Protein AF-A0A7S3LGK1-F1 (afdb_monomer_lite)

Organism: NCBI:txid265554

Sequence (275 aa):
FFDEMGGMFGSMMGMKKPWTKAIIDAGFPKVSEERLAPLIAYLEFCLKQVVANNELGGIMQLLNGEFLMPAPGGDPIRNPDVLPTGRNMHALDPSAIPTAAAVEVSEDVVRKLLEKLKDENDGMYPESIAFTLWGTDNIKTYGESLAQVLALVGVRPVPDSLGRVNKVELIPLEELGRPRIDVVVSCSGVFRDLFINQMNLMDRGIKMAAEADEPLEMNFVRKHALEQAEELGVSLREASCRVFSNSAGSYSANVGLAIENGGWEDESQLQEQFL

InterPro domains:
  IPR003672 CobN/magnesium chelatase [PF02514] (42-275)
  IPR003672 CobN/magnesium chelatase [PTHR44119] (26-275)

Radius of gyration: 25.05 Å; chains: 1; bounding box: 49×54×67 Å

Foldseek 3Di:
DVVVVVVVVCVVVVHDDPVLVVVVVVVNVPDDPVVCVVVVVVVVVLVCQDPDDCQVVLVVCVVVVHDFAEFEDADCVLPVSNTDPSGHYDFDQLQLPDPPVLLVVLLVVLVVVQVVVCVVVVNDGAQEDEEEDEPHVCRHSRQNSLSNLCLLQQKDFDADPVNGRQEIDHHDCVRNVAARHHYAYEYWLNCCVRNVSSLVRSLVSLLCLLPDPDDCRRRSSVVQLVVQCVVVVHDSSVSSDRHDYDDHPDGDLCLVVCVVVVVDDDVVVSVVSND

Secondary structure (DSSP, 8-state):
-HHHHHHHHHHHTTPPPHHHHHHHHTT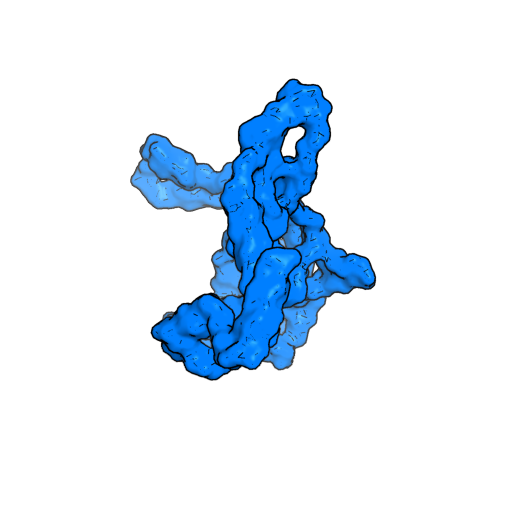-TT--HHHHHHHHHHHHHHHHHHT---HHHHHHHHHTT--PPEEE-S-TTT-GGG-SSSSEEE---TTS-S-HHHHHHHHHHHHHHHHHHHHTTTTPPPSEEEEEE-HHHHHHHTSHHHHHHHHHHTEEEEE-TTS-EEEEEEPPHHHH-SPBPEEEEEE-HHHHHHHHHHHHHHHHHHHHHHHS---GGGBHHHHHHHHHHHHHT--HHHHT--EEEPPTT--S-SHHHHHHHT--SSHHHHHHHH-

Structure (mmCIF, N/CA/C/O backbone):
data_AF-A0A7S3LGK1-F1
#
_entry.id   AF-A0A7S3LGK1-F1
#
loop_
_atom_site.group_PDB
_atom_site.id
_atom_site.type_symbol
_atom_site.label_atom_id
_atom_site.label_alt_id
_atom_site.label_comp_id
_atom_site.label_asym_id
_atom_site.label_entity_id
_atom_site.label_seq_id
_atom_site.pdbx_PDB_ins_code
_atom_site.Cartn_x
_atom_site.Cartn_y
_atom_site.Cartn_z
_atom_site.occupancy
_atom_site.B_iso_or_equiv
_atom_site.auth_seq_id
_atom_site.auth_comp_id
_atom_site.auth_asym_id
_atom_site.auth_atom_id
_atom_site.pdbx_PDB_model_num
ATOM 1 N N . PHE A 1 1 ? 17.508 -10.033 -39.002 1.00 37.03 1 PHE A N 1
ATOM 2 C CA . PHE A 1 1 ? 18.425 -10.295 -40.137 1.00 37.03 1 PHE A CA 1
ATOM 3 C C . PHE A 1 1 ? 19.672 -11.103 -39.778 1.00 37.03 1 PHE A C 1
ATOM 5 O O . PHE A 1 1 ? 19.648 -12.289 -40.065 1.00 37.03 1 PHE A O 1
ATOM 12 N N . PHE A 1 2 ? 20.737 -10.561 -39.162 1.00 38.31 2 PHE A N 1
ATOM 13 C CA . PHE A 1 2 ? 21.947 -11.372 -38.882 1.00 38.31 2 PHE A CA 1
ATOM 14 C C . PHE A 1 2 ? 21.744 -12.448 -37.799 1.00 38.31 2 PHE A C 1
ATOM 16 O O . PHE A 1 2 ? 22.262 -13.553 -37.938 1.00 38.31 2 PHE A O 1
ATOM 23 N N . ASP A 1 3 ? 20.935 -12.165 -36.776 1.00 50.94 3 ASP A N 1
ATOM 24 C CA . ASP A 1 3 ? 20.669 -13.113 -35.684 1.00 50.94 3 ASP A CA 1
ATOM 25 C C . ASP A 1 3 ? 19.690 -14.235 -36.093 1.00 50.94 3 ASP A C 1
ATOM 27 O O . ASP A 1 3 ? 19.872 -15.404 -35.760 1.00 50.94 3 ASP A O 1
ATOM 31 N N . GLU A 1 4 ? 18.709 -13.912 -36.944 1.00 47.62 4 GLU A N 1
ATOM 32 C CA . GLU A 1 4 ? 17.805 -14.905 -37.550 1.00 47.62 4 GLU A CA 1
ATOM 33 C C . GLU A 1 4 ? 18.544 -15.854 -38.498 1.00 47.62 4 GLU A C 1
ATOM 35 O O . GLU A 1 4 ? 18.309 -17.059 -38.453 1.00 47.62 4 GLU A O 1
ATOM 40 N N . MET A 1 5 ? 19.474 -15.345 -39.319 1.00 45.72 5 MET A N 1
ATOM 41 C CA . MET A 1 5 ? 20.271 -16.188 -40.220 1.00 45.72 5 MET A CA 1
ATOM 42 C C . MET A 1 5 ? 21.216 -17.122 -39.450 1.00 45.72 5 MET A C 1
ATOM 44 O O . MET A 1 5 ? 21.364 -18.286 -39.824 1.00 45.72 5 MET A O 1
ATOM 48 N N . GLY A 1 6 ? 21.826 -16.637 -38.360 1.00 53.50 6 GLY A N 1
ATOM 49 C CA . GLY A 1 6 ? 22.675 -17.444 -37.479 1.00 53.50 6 GLY A CA 1
ATOM 50 C C . GLY A 1 6 ? 21.890 -18.510 -36.707 1.00 53.50 6 GLY A C 1
ATOM 51 O O . GLY A 1 6 ? 22.315 -19.665 -36.634 1.00 53.50 6 GLY A O 1
ATOM 52 N N . GLY A 1 7 ? 20.703 -18.158 -36.202 1.00 55.62 7 GLY A N 1
ATOM 53 C CA . GLY A 1 7 ? 19.792 -19.095 -35.543 1.00 55.62 7 GLY A CA 1
ATOM 54 C C . GLY A 1 7 ? 19.289 -20.201 -36.476 1.00 55.62 7 GLY A C 1
ATOM 55 O O . GLY A 1 7 ? 19.216 -21.362 -36.068 1.00 55.62 7 GLY A O 1
ATOM 56 N N . MET A 1 8 ? 19.015 -19.869 -37.741 1.00 50.94 8 MET A N 1
ATOM 57 C CA . MET A 1 8 ? 18.538 -20.826 -38.746 1.00 50.94 8 MET A CA 1
ATOM 58 C C . MET A 1 8 ? 19.619 -21.851 -39.139 1.00 50.94 8 MET A C 1
ATOM 60 O O . MET A 1 8 ? 19.317 -23.032 -39.296 1.00 50.94 8 MET A O 1
ATOM 64 N N . PHE A 1 9 ? 20.889 -21.437 -39.227 1.00 52.09 9 PHE A N 1
ATOM 65 C CA . PHE A 1 9 ? 22.015 -22.341 -39.512 1.00 52.09 9 PHE A CA 1
ATOM 66 C C . PHE A 1 9 ? 22.381 -23.234 -38.310 1.00 52.09 9 PHE A C 1
ATOM 68 O O . PHE A 1 9 ? 22.672 -24.417 -38.482 1.00 52.09 9 PHE A O 1
ATOM 75 N N . GLY A 1 10 ? 22.328 -22.697 -37.084 1.00 54.62 10 GLY A N 1
ATOM 76 C CA . GLY A 1 10 ? 22.593 -23.454 -35.851 1.00 54.62 10 GLY A CA 1
ATOM 77 C C . GLY A 1 10 ? 21.533 -24.519 -35.549 1.00 54.62 10 GLY A C 1
ATOM 78 O O . GLY A 1 10 ? 21.875 -25.641 -35.169 1.00 54.62 10 GLY A O 1
ATOM 79 N N . SER A 1 11 ? 20.260 -24.204 -35.818 1.00 54.44 11 SER A N 1
ATOM 80 C CA . SER A 1 11 ? 19.133 -25.145 -35.751 1.00 54.44 11 SER A CA 1
ATOM 81 C C . SER A 1 11 ? 19.331 -26.355 -36.674 1.00 54.44 11 SER A C 1
ATOM 83 O O . SER A 1 11 ? 19.045 -27.483 -36.272 1.00 54.44 11 SER A O 1
ATOM 85 N N . MET A 1 12 ? 19.891 -26.143 -37.870 1.00 50.66 12 MET A N 1
ATOM 86 C CA . MET A 1 12 ? 20.144 -27.195 -38.862 1.00 50.66 12 MET A CA 1
ATOM 87 C C . MET A 1 12 ? 21.290 -28.150 -38.461 1.00 50.66 12 MET A C 1
ATOM 89 O O . MET A 1 12 ? 21.330 -29.285 -38.926 1.00 50.66 12 MET A O 1
ATOM 93 N N . MET A 1 13 ? 22.194 -27.718 -37.570 1.00 59.47 13 MET A N 1
ATOM 94 C CA . MET A 1 13 ? 23.295 -28.525 -37.012 1.00 59.47 13 MET A CA 1
ATOM 95 C C . MET A 1 13 ? 23.025 -29.063 -35.593 1.00 59.47 13 MET A C 1
ATOM 97 O O . MET A 1 13 ? 23.910 -29.673 -34.994 1.00 59.47 13 MET A O 1
ATOM 101 N N . GLY A 1 14 ? 21.834 -28.838 -35.023 1.00 62.72 14 GLY A N 1
ATOM 102 C CA . GLY A 1 14 ? 21.523 -29.243 -33.644 1.00 62.72 14 GLY A CA 1
ATOM 103 C C . GLY A 1 14 ? 22.347 -28.509 -32.574 1.00 62.72 14 GLY A C 1
ATOM 104 O O . GLY A 1 14 ? 22.476 -28.998 -31.450 1.00 62.72 14 GLY A O 1
ATOM 105 N N . MET A 1 15 ? 22.926 -27.348 -32.904 1.00 72.00 15 MET A N 1
ATOM 106 C CA . MET A 1 15 ? 23.695 -26.545 -31.955 1.00 72.00 15 MET A CA 1
ATOM 107 C C . MET A 1 15 ? 22.754 -25.719 -31.079 1.00 72.00 15 MET A C 1
ATOM 109 O O . MET A 1 15 ? 21.991 -24.894 -31.580 1.00 72.00 15 MET A O 1
ATOM 113 N N . LYS A 1 16 ? 22.840 -25.927 -29.761 1.00 78.12 16 LYS A N 1
ATOM 114 C CA . LYS A 1 16 ? 22.088 -25.145 -28.772 1.00 78.12 16 LYS A CA 1
ATOM 115 C C . LYS A 1 16 ? 22.526 -23.683 -28.780 1.00 78.12 16 LYS A C 1
ATOM 117 O O . LYS A 1 16 ? 23.713 -23.395 -28.961 1.00 78.12 16 LYS A O 1
ATOM 122 N N . LYS A 1 17 ? 21.595 -22.761 -28.525 1.00 85.69 17 LYS A N 1
ATOM 123 C CA . LYS A 1 17 ? 21.920 -21.326 -28.443 1.00 85.69 17 LYS A CA 1
ATOM 124 C C . LYS A 1 17 ? 22.883 -21.042 -27.273 1.00 85.69 17 LYS A C 1
ATOM 126 O O . LYS A 1 17 ? 22.859 -21.768 -26.273 1.00 85.69 17 LYS A O 1
ATOM 131 N N . PRO A 1 18 ? 23.714 -19.979 -27.337 1.00 87.44 18 PRO A N 1
ATOM 132 C CA . PRO A 1 18 ? 24.696 -19.678 -26.289 1.00 87.44 18 PRO A CA 1
ATOM 133 C C . PRO A 1 18 ? 24.091 -19.556 -24.884 1.00 87.44 18 PRO A C 1
ATOM 135 O O . PRO A 1 18 ? 24.632 -20.107 -23.927 1.00 87.44 18 PRO A O 1
ATOM 138 N N . TRP A 1 19 ? 22.930 -18.907 -24.761 1.00 85.56 19 TRP A N 1
ATOM 139 C CA . TRP A 1 19 ? 22.213 -18.788 -23.489 1.00 85.56 19 TRP A CA 1
ATOM 140 C C . TRP A 1 19 ? 21.642 -20.126 -23.007 1.00 85.56 19 TRP A C 1
ATOM 142 O O . TRP A 1 19 ? 21.639 -20.396 -21.810 1.00 85.56 19 TRP A O 1
ATOM 152 N N . THR A 1 20 ? 21.224 -21.011 -23.914 1.00 87.62 20 THR A N 1
ATOM 153 C CA . THR A 1 20 ? 20.768 -22.361 -23.558 1.00 87.62 20 THR A CA 1
ATOM 154 C C . THR A 1 20 ? 21.906 -23.167 -22.957 1.00 87.62 20 THR A C 1
ATOM 156 O O . THR A 1 20 ? 21.719 -23.841 -21.947 1.00 87.62 20 THR A O 1
ATOM 159 N N . LYS A 1 21 ? 23.100 -23.069 -23.550 1.00 88.56 21 LYS A N 1
ATOM 160 C CA . LYS A 1 21 ? 24.301 -23.710 -23.019 1.00 88.56 21 LYS A CA 1
ATOM 161 C C . LYS A 1 21 ? 24.653 -23.166 -21.632 1.00 88.56 21 LYS A C 1
ATOM 163 O O . LYS A 1 21 ? 24.801 -23.959 -20.713 1.00 88.56 21 LYS A O 1
ATOM 168 N N . ALA A 1 22 ? 24.681 -21.844 -21.460 1.00 88.94 22 ALA A N 1
ATOM 169 C CA . ALA A 1 22 ? 24.978 -21.220 -20.169 1.00 88.94 22 ALA A CA 1
ATOM 170 C C . ALA A 1 22 ? 24.009 -21.656 -19.053 1.00 88.94 22 ALA A C 1
ATOM 172 O O . ALA A 1 22 ? 24.434 -21.912 -17.932 1.00 88.94 22 ALA A O 1
ATOM 173 N N . ILE A 1 23 ? 22.714 -21.792 -19.357 1.00 88.56 23 ILE A N 1
ATOM 174 C CA . ILE A 1 23 ? 21.700 -22.237 -18.385 1.00 88.56 23 ILE A CA 1
ATOM 175 C C . ILE A 1 23 ? 21.867 -23.722 -18.027 1.00 88.56 23 ILE A C 1
ATOM 177 O O . ILE A 1 23 ? 21.711 -24.102 -16.866 1.00 88.56 23 ILE A O 1
ATOM 181 N N . ILE A 1 24 ? 22.219 -24.562 -19.004 1.00 89.12 24 ILE A N 1
ATOM 182 C CA . ILE A 1 24 ? 22.548 -25.972 -18.754 1.00 89.12 24 ILE A CA 1
ATOM 183 C C . ILE A 1 24 ? 23.791 -26.075 -17.865 1.00 89.12 24 ILE A C 1
ATOM 185 O O . ILE A 1 24 ? 23.766 -26.818 -16.883 1.00 89.12 24 ILE A O 1
ATOM 189 N N . ASP A 1 25 ? 24.831 -25.298 -18.169 1.00 91.69 25 ASP A N 1
ATOM 190 C CA . ASP A 1 25 ? 26.079 -25.250 -17.401 1.00 91.69 25 ASP A CA 1
ATOM 191 C C . ASP A 1 25 ? 25.846 -24.712 -15.972 1.00 91.69 25 ASP A C 1
ATOM 193 O O . ASP A 1 25 ? 26.515 -25.138 -15.034 1.00 91.69 25 ASP A O 1
ATOM 197 N N . ALA A 1 26 ? 24.839 -23.850 -15.777 1.00 91.38 26 ALA A N 1
ATOM 198 C CA . ALA A 1 26 ? 24.399 -23.350 -14.470 1.00 91.38 26 ALA A CA 1
ATOM 199 C C . ALA A 1 26 ? 23.560 -24.356 -13.650 1.00 91.38 26 ALA A C 1
ATOM 201 O O . ALA A 1 26 ? 23.077 -24.014 -12.571 1.00 91.38 26 ALA A O 1
ATOM 202 N N . GLY A 1 27 ? 23.375 -25.590 -14.133 1.00 92.50 27 GLY A N 1
ATOM 203 C CA . GLY A 1 27 ? 22.699 -26.661 -13.393 1.00 92.50 27 GLY A CA 1
ATOM 204 C C . GLY A 1 27 ? 21.225 -26.872 -13.747 1.00 92.50 27 GLY A C 1
ATOM 205 O O . GLY A 1 27 ? 20.536 -27.614 -13.047 1.00 92.50 27 GLY A O 1
ATOM 206 N N . PHE A 1 28 ? 20.733 -26.289 -14.846 1.00 88.00 28 PHE A N 1
ATOM 207 C CA . PHE A 1 28 ? 19.350 -26.458 -15.314 1.00 88.00 28 PHE A CA 1
ATOM 208 C C . PHE A 1 28 ? 19.290 -27.261 -16.633 1.00 88.00 28 PHE A C 1
ATOM 210 O O . PHE A 1 28 ? 19.037 -26.705 -17.705 1.00 88.00 28 PHE A O 1
ATOM 217 N N . PRO A 1 29 ? 19.494 -28.595 -16.603 1.00 84.88 29 PRO A N 1
ATOM 218 C CA . PRO A 1 29 ? 19.705 -29.404 -17.808 1.00 84.88 29 PRO A CA 1
ATOM 219 C C . PRO A 1 29 ? 18.444 -29.633 -18.658 1.00 84.88 29 PRO A C 1
ATOM 221 O O . PRO A 1 29 ? 18.550 -29.968 -19.837 1.00 84.88 29 PRO A O 1
ATOM 224 N N . LYS A 1 30 ? 17.245 -29.473 -18.079 1.00 86.25 30 LYS A N 1
ATOM 225 C CA . LYS A 1 30 ? 15.945 -29.743 -18.728 1.00 86.25 30 LYS A CA 1
ATOM 226 C C . LYS A 1 30 ? 15.273 -28.477 -19.262 1.00 86.25 30 LYS A C 1
ATOM 228 O O . LYS A 1 30 ? 14.066 -28.296 -19.105 1.00 86.25 30 LYS A O 1
ATOM 233 N N . VAL A 1 31 ? 16.049 -27.574 -19.850 1.00 84.56 31 VAL A N 1
ATOM 234 C CA . VAL A 1 31 ? 15.520 -26.294 -20.317 1.00 84.56 31 VAL A CA 1
ATOM 235 C C . VAL A 1 31 ? 15.004 -26.375 -21.757 1.00 84.56 31 VAL A C 1
ATOM 237 O O . VAL A 1 31 ? 15.647 -26.967 -22.623 1.00 84.56 31 VAL A O 1
ATOM 240 N N . SER A 1 32 ? 13.828 -25.794 -22.011 1.00 87.81 32 SER A N 1
ATOM 241 C CA . SER A 1 32 ? 13.242 -25.689 -23.353 1.00 87.81 32 SER A CA 1
ATOM 242 C C . SER A 1 32 ? 13.640 -24.358 -23.985 1.00 87.81 32 SER A C 1
ATOM 244 O O . SER A 1 32 ? 13.331 -23.298 -23.439 1.00 87.81 32 SER A O 1
ATOM 246 N N . GLU A 1 33 ? 14.309 -24.407 -25.139 1.00 87.31 33 GLU A N 1
ATOM 247 C CA . GLU A 1 33 ? 14.668 -23.197 -25.890 1.00 87.31 33 GLU A CA 1
ATOM 248 C C . GLU A 1 33 ? 13.435 -22.414 -26.344 1.00 87.31 33 GLU A C 1
ATOM 250 O O . GLU A 1 33 ? 13.436 -21.188 -26.289 1.00 87.31 33 GLU A O 1
ATOM 255 N N . GLU A 1 34 ? 12.369 -23.110 -26.740 1.00 88.62 34 GLU A N 1
ATOM 256 C CA . GLU A 1 34 ? 11.106 -22.496 -27.155 1.00 88.62 34 GLU A CA 1
ATOM 257 C C . GLU A 1 34 ? 10.485 -21.676 -26.017 1.00 88.62 34 GLU A C 1
ATOM 259 O O . GLU A 1 34 ? 10.094 -20.530 -26.217 1.00 88.62 34 GLU A O 1
ATOM 264 N N . ARG A 1 35 ? 10.479 -22.221 -24.792 1.00 88.06 35 ARG A N 1
ATOM 265 C CA . ARG A 1 35 ? 9.961 -21.510 -23.612 1.00 88.06 35 ARG A CA 1
ATOM 266 C C . ARG A 1 35 ? 10.848 -20.343 -23.179 1.00 88.06 35 ARG A C 1
ATOM 268 O O . ARG A 1 35 ? 10.341 -19.382 -22.611 1.00 88.06 35 ARG A O 1
ATOM 275 N N . LEU A 1 36 ? 12.157 -20.430 -23.411 1.00 89.44 36 LEU A N 1
ATOM 276 C CA . LEU A 1 36 ? 13.107 -19.380 -23.044 1.00 89.44 36 LEU A CA 1
ATOM 277 C C . LEU A 1 36 ? 13.185 -18.244 -24.060 1.00 89.44 36 LEU A C 1
ATOM 279 O O . LEU A 1 36 ? 13.486 -17.121 -23.670 1.00 89.44 36 LEU A O 1
ATOM 283 N N . ALA A 1 37 ? 12.929 -18.508 -25.340 1.00 90.00 37 ALA A N 1
ATOM 284 C CA . ALA A 1 37 ? 13.003 -17.506 -26.398 1.00 90.00 37 ALA A CA 1
ATOM 285 C C . ALA A 1 37 ? 12.284 -16.178 -26.060 1.00 90.00 37 ALA A C 1
ATOM 287 O O . ALA A 1 37 ? 12.944 -15.140 -26.150 1.00 90.00 37 ALA A O 1
ATOM 288 N N . PRO A 1 38 ? 11.005 -16.158 -25.621 1.00 94.19 38 PRO A N 1
ATOM 289 C CA . PRO A 1 38 ? 10.334 -14.904 -25.268 1.00 94.19 38 PRO A CA 1
ATOM 290 C C . PRO A 1 38 ? 10.957 -14.215 -24.046 1.00 94.19 38 PRO A C 1
ATOM 292 O O . PRO A 1 38 ? 11.059 -12.992 -24.030 1.00 94.19 38 PRO A O 1
ATOM 295 N N . LEU A 1 39 ? 11.432 -14.978 -23.055 1.00 93.06 39 LEU A N 1
ATOM 296 C CA . LEU A 1 39 ? 12.121 -14.425 -21.886 1.00 93.06 39 LEU A CA 1
ATOM 297 C C . LEU A 1 39 ? 13.432 -13.742 -22.288 1.00 93.06 39 LEU A C 1
ATOM 299 O O . LEU A 1 39 ? 13.686 -12.617 -21.876 1.00 93.06 39 LEU A O 1
ATOM 303 N N . ILE A 1 40 ? 14.257 -14.396 -23.107 1.00 93.31 40 ILE A N 1
ATOM 304 C CA . ILE A 1 40 ? 15.531 -13.828 -23.566 1.00 93.31 40 ILE A CA 1
ATOM 305 C C . ILE A 1 40 ? 15.291 -12.577 -24.416 1.00 93.31 40 ILE A C 1
ATOM 307 O O . ILE A 1 40 ? 15.977 -11.579 -24.216 1.00 93.31 40 ILE A O 1
ATOM 311 N N . ALA A 1 41 ? 14.287 -12.593 -25.299 1.00 94.94 41 ALA A N 1
ATOM 312 C CA . ALA A 1 41 ? 13.906 -11.416 -26.079 1.00 94.94 41 ALA A CA 1
ATOM 313 C C . ALA A 1 41 ? 13.465 -10.247 -25.178 1.00 94.94 41 ALA A C 1
ATOM 315 O O . ALA A 1 41 ? 13.865 -9.104 -25.401 1.00 94.94 41 ALA A O 1
ATOM 316 N N . TYR A 1 42 ? 12.691 -10.534 -24.128 1.00 96.75 42 TYR A N 1
ATOM 317 C CA . TYR A 1 42 ? 12.279 -9.534 -23.147 1.00 96.75 42 TYR A CA 1
ATOM 318 C C . TYR A 1 42 ? 13.462 -8.977 -22.341 1.00 96.75 42 TYR A C 1
ATOM 320 O O . TYR A 1 42 ? 13.577 -7.764 -22.175 1.00 96.75 42 TYR A O 1
ATOM 328 N N . LEU A 1 43 ? 14.385 -9.836 -21.896 1.00 96.06 43 LEU A N 1
ATOM 329 C CA . LEU A 1 43 ? 15.599 -9.419 -21.187 1.00 96.06 43 LEU A CA 1
ATOM 330 C C . LEU A 1 43 ? 16.515 -8.564 -22.069 1.00 96.06 43 LEU A C 1
ATOM 332 O O . LEU A 1 43 ? 17.064 -7.571 -21.597 1.00 96.06 43 LEU A O 1
ATOM 336 N N . GLU A 1 44 ? 16.659 -8.905 -23.351 1.00 96.12 44 GLU A N 1
ATOM 337 C CA . GLU A 1 44 ? 17.422 -8.097 -24.304 1.00 96.12 44 GLU A CA 1
ATOM 338 C C . GLU A 1 44 ? 16.763 -6.728 -24.532 1.00 96.12 44 GLU A C 1
ATOM 340 O O . GLU A 1 44 ? 17.451 -5.704 -24.557 1.00 96.12 44 GLU A O 1
ATOM 345 N N . PHE A 1 45 ? 15.431 -6.686 -24.659 1.00 97.44 45 PHE A N 1
ATOM 346 C CA . PHE A 1 45 ? 14.683 -5.431 -24.723 1.00 97.44 45 PHE A CA 1
ATOM 347 C C . PHE A 1 45 ? 14.930 -4.570 -23.479 1.00 97.44 45 PHE A C 1
ATOM 349 O O . PHE A 1 45 ? 15.281 -3.397 -23.624 1.00 97.44 45 PHE A O 1
ATOM 356 N N . CYS A 1 46 ? 14.817 -5.153 -22.281 1.00 98.12 46 CYS A N 1
ATOM 357 C CA . CYS A 1 46 ? 15.059 -4.463 -21.015 1.00 98.12 46 CYS A CA 1
ATOM 358 C C . CYS A 1 46 ? 16.497 -3.944 -20.928 1.00 98.12 46 CYS A C 1
ATOM 360 O O . CYS A 1 46 ? 16.699 -2.782 -20.590 1.00 98.12 46 CYS A O 1
ATOM 362 N N . LEU A 1 47 ? 17.496 -4.755 -21.301 1.00 98.12 47 LEU A N 1
ATOM 363 C CA . LEU A 1 47 ? 18.904 -4.348 -21.310 1.00 98.12 47 LEU A CA 1
ATOM 364 C C . LEU A 1 47 ? 19.118 -3.096 -22.166 1.00 98.12 47 LEU A C 1
ATOM 366 O O . LEU A 1 47 ? 19.801 -2.176 -21.724 1.00 98.12 47 LEU A O 1
ATOM 370 N N . LYS A 1 48 ? 18.496 -3.026 -23.352 1.00 98.25 48 LYS A N 1
ATOM 371 C CA . LYS A 1 48 ? 18.555 -1.834 -24.216 1.00 98.25 48 LYS A CA 1
ATOM 372 C C . LYS A 1 48 ? 17.978 -0.593 -23.532 1.00 98.25 48 LYS A C 1
ATOM 374 O O . LYS A 1 48 ? 18.530 0.486 -23.717 1.00 98.25 48 LYS A O 1
ATOM 379 N N . GLN A 1 49 ? 16.915 -0.738 -22.737 1.00 98.19 49 GLN A N 1
ATOM 380 C CA . GLN A 1 49 ? 16.333 0.386 -21.995 1.00 98.19 49 GLN A CA 1
ATOM 381 C C . GLN A 1 49 ? 17.199 0.792 -20.794 1.00 98.19 49 GLN A C 1
ATOM 383 O O . GLN A 1 49 ? 17.350 1.981 -20.534 1.00 98.19 49 GLN A O 1
ATOM 388 N N . VAL A 1 50 ? 17.793 -0.179 -20.089 1.00 98.38 50 VAL A N 1
ATOM 389 C CA . VAL A 1 50 ? 18.683 0.048 -18.933 1.00 98.38 50 VAL A CA 1
ATOM 390 C C . VAL A 1 50 ? 19.925 0.843 -19.331 1.00 98.38 50 VAL A C 1
ATOM 392 O O . VAL A 1 50 ? 20.341 1.732 -18.598 1.00 98.38 50 VAL A O 1
ATOM 395 N N . VAL A 1 51 ? 20.526 0.530 -20.483 1.00 98.19 51 VAL A N 1
ATOM 396 C CA . VAL A 1 51 ? 21.767 1.181 -20.946 1.00 98.19 51 VAL A CA 1
ATOM 397 C C . VAL A 1 51 ? 21.522 2.426 -21.806 1.00 98.19 51 VAL A C 1
ATOM 399 O O . VAL A 1 51 ? 22.469 2.981 -22.367 1.00 98.19 51 VAL A O 1
ATOM 402 N N . ALA A 1 52 ? 20.267 2.860 -21.949 1.00 97.88 52 ALA A N 1
ATOM 403 C CA . ALA A 1 52 ? 19.929 4.069 -22.689 1.00 97.88 52 ALA A CA 1
ATOM 404 C C . ALA A 1 52 ? 20.464 5.322 -21.971 1.00 97.88 52 ALA A C 1
ATOM 406 O O . ALA A 1 52 ? 20.459 5.403 -20.747 1.00 97.88 52 ALA A O 1
ATOM 407 N N . ASN A 1 53 ? 20.893 6.327 -22.738 1.00 97.94 53 ASN A N 1
ATOM 408 C CA . ASN A 1 53 ? 21.472 7.566 -22.211 1.00 97.94 53 ASN A CA 1
ATOM 409 C C . ASN A 1 53 ? 20.633 8.780 -22.631 1.00 97.94 53 ASN A C 1
ATOM 411 O O . ASN A 1 53 ? 21.014 9.543 -23.521 1.00 97.94 53 ASN A O 1
ATOM 415 N N . ASN A 1 54 ? 19.461 8.922 -22.014 1.00 97.56 54 ASN A N 1
ATOM 416 C CA . ASN A 1 54 ? 18.445 9.888 -22.440 1.00 97.56 54 ASN A CA 1
ATOM 417 C C . ASN A 1 54 ? 18.309 11.098 -21.501 1.00 97.56 54 ASN A C 1
ATOM 419 O O . ASN A 1 54 ? 17.684 12.084 -21.878 1.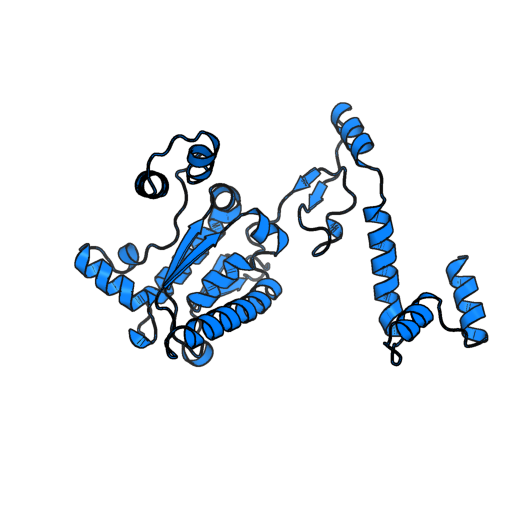00 97.56 54 ASN A O 1
ATOM 423 N N . GLU A 1 55 ? 18.879 11.055 -20.293 1.00 98.06 55 GLU A N 1
ATOM 424 C CA . GLU A 1 55 ? 18.606 12.033 -19.225 1.00 98.06 55 GLU A CA 1
ATOM 425 C C . GLU A 1 55 ? 19.008 13.461 -19.596 1.00 98.06 55 GLU A C 1
ATOM 427 O O . GLU A 1 55 ? 18.186 14.374 -19.518 1.00 98.06 55 GLU A O 1
ATOM 432 N N . LEU A 1 56 ? 20.241 13.654 -20.076 1.00 97.94 56 LEU A N 1
ATOM 433 C CA . LEU A 1 56 ? 20.698 14.972 -20.519 1.00 97.94 56 LEU A CA 1
ATOM 434 C C . LEU A 1 56 ? 19.876 15.473 -21.715 1.00 97.94 56 LEU A C 1
ATOM 436 O O . LEU A 1 56 ? 19.515 16.646 -21.765 1.00 97.94 56 LEU A O 1
ATOM 440 N N . GLY A 1 57 ? 19.542 14.578 -22.650 1.00 97.38 57 GLY A N 1
ATOM 441 C CA . GLY A 1 57 ? 18.694 14.897 -23.798 1.00 97.38 57 GLY A CA 1
ATOM 442 C C . GLY A 1 57 ? 17.298 15.365 -23.381 1.00 97.38 57 GLY A C 1
ATOM 443 O O . GLY A 1 57 ? 16.823 16.381 -23.881 1.00 97.38 57 GLY A O 1
ATOM 444 N N . GLY A 1 58 ? 16.675 14.684 -22.415 1.00 96.94 58 GLY A N 1
ATOM 445 C CA . GLY A 1 58 ? 15.365 15.055 -21.878 1.00 96.94 58 GLY A CA 1
ATOM 446 C C . GLY A 1 58 ? 15.366 16.426 -21.194 1.00 96.94 58 GLY A C 1
ATOM 447 O O . GLY A 1 58 ? 14.445 17.215 -21.394 1.00 96.94 58 GLY A O 1
ATOM 448 N N . ILE A 1 59 ? 16.429 16.764 -20.454 1.00 97.31 59 ILE A N 1
ATOM 449 C CA . ILE A 1 59 ? 16.579 18.104 -19.860 1.00 97.31 59 ILE A CA 1
ATOM 450 C C . ILE A 1 59 ? 16.702 19.176 -20.952 1.00 97.31 59 ILE A C 1
ATOM 452 O O . ILE A 1 59 ? 16.083 20.232 -20.836 1.00 97.31 59 ILE A O 1
ATOM 456 N N . MET A 1 60 ? 17.460 18.918 -22.025 1.00 97.81 60 MET A N 1
ATOM 457 C CA . MET A 1 60 ? 17.585 19.871 -23.137 1.00 97.81 60 MET A CA 1
ATOM 458 C C . MET A 1 60 ? 16.242 20.122 -23.835 1.00 97.81 60 MET A C 1
ATOM 460 O O . MET A 1 60 ? 15.924 21.273 -24.122 1.00 97.81 60 MET A O 1
ATOM 464 N N . GLN A 1 61 ? 15.427 19.081 -24.042 1.00 97.38 61 GLN A N 1
ATOM 465 C CA . GLN A 1 61 ? 14.069 19.225 -24.586 1.00 97.38 61 GLN A CA 1
ATOM 466 C C . GLN A 1 61 ? 13.211 20.150 -23.710 1.00 97.38 61 GLN A C 1
ATOM 468 O O . GLN A 1 61 ? 12.623 21.108 -24.211 1.00 97.38 61 GLN A O 1
ATOM 473 N N . LEU A 1 62 ? 13.195 19.925 -22.391 1.00 96.50 62 LEU A N 1
ATOM 474 C CA . LEU A 1 62 ? 12.440 20.770 -21.458 1.00 96.50 62 LEU A CA 1
ATOM 475 C C . LEU A 1 62 ? 12.894 22.234 -21.488 1.00 96.50 62 LEU A C 1
ATOM 477 O O . LEU A 1 62 ? 12.057 23.135 -21.513 1.00 96.50 62 LEU A O 1
ATOM 481 N N . LEU A 1 63 ? 14.207 22.482 -21.505 1.00 97.75 63 LEU A N 1
ATOM 482 C CA . LEU A 1 63 ? 14.758 23.840 -21.546 1.00 97.75 63 LEU A CA 1
ATOM 483 C C . LEU A 1 63 ? 14.445 24.570 -22.860 1.00 97.75 63 LEU A C 1
ATOM 485 O O . LEU A 1 63 ? 14.333 25.794 -22.859 1.00 97.75 63 LEU A O 1
ATOM 489 N N . ASN A 1 64 ? 14.242 23.832 -23.952 1.00 97.94 64 ASN A N 1
ATOM 490 C CA . ASN A 1 64 ? 13.780 24.373 -25.230 1.00 97.94 64 ASN A CA 1
ATOM 491 C C . ASN A 1 64 ? 12.255 24.584 -25.292 1.00 97.94 64 ASN A C 1
ATOM 493 O O . ASN A 1 64 ? 11.742 25.032 -26.318 1.00 97.94 64 ASN A O 1
ATOM 497 N N . GLY A 1 65 ? 11.516 24.273 -24.222 1.00 97.50 65 GLY A N 1
ATOM 498 C CA . GLY A 1 65 ? 10.053 24.333 -24.210 1.00 97.50 65 GLY A CA 1
ATOM 499 C C . GLY A 1 65 ? 9.390 23.220 -25.027 1.00 97.50 65 GLY A C 1
ATOM 500 O O . GLY A 1 65 ? 8.245 23.371 -25.452 1.00 97.50 65 GLY A O 1
ATOM 501 N N . GLU A 1 66 ? 10.100 22.117 -25.272 1.00 98.19 66 GLU A N 1
ATOM 502 C CA . GLU A 1 66 ? 9.582 20.957 -25.994 1.00 98.19 66 GLU A CA 1
ATOM 503 C C . GLU A 1 66 ? 8.819 20.005 -25.059 1.00 98.19 66 GLU A C 1
ATOM 505 O O . GLU A 1 66 ? 8.985 19.998 -23.836 1.00 98.19 66 GLU A O 1
ATOM 510 N N . PHE A 1 67 ? 7.958 19.174 -25.649 1.00 97.50 67 PHE A N 1
ATOM 511 C CA . PHE A 1 67 ? 7.178 18.187 -24.908 1.00 97.50 67 PHE A CA 1
ATOM 512 C C . PHE A 1 67 ? 8.043 16.984 -24.508 1.00 97.50 67 PHE A C 1
ATOM 514 O O . PHE A 1 67 ? 8.419 16.175 -25.357 1.00 97.50 67 PHE A O 1
ATOM 521 N N . LEU A 1 68 ? 8.304 16.830 -23.205 1.00 97.12 68 LEU A N 1
ATOM 522 C CA . LEU A 1 68 ? 8.987 15.655 -22.666 1.00 97.12 68 LEU A CA 1
ATOM 523 C C . LEU A 1 68 ? 8.008 14.487 -22.497 1.00 97.12 68 LEU A C 1
ATOM 525 O O . LEU A 1 68 ? 7.016 14.593 -21.772 1.00 97.12 68 LEU A O 1
ATOM 529 N N . MET A 1 69 ? 8.316 13.357 -23.136 1.00 95.81 69 MET A N 1
ATOM 530 C CA . MET A 1 69 ? 7.450 12.175 -23.130 1.00 95.81 69 MET A CA 1
ATOM 531 C C . MET A 1 69 ? 7.166 11.669 -21.705 1.00 95.81 69 MET A C 1
ATOM 533 O O . MET A 1 69 ? 8.111 11.528 -20.921 1.00 95.81 69 MET A O 1
ATOM 537 N N . PRO A 1 70 ? 5.899 11.359 -21.366 1.00 96.94 70 PRO A N 1
ATOM 538 C CA . PRO A 1 70 ? 5.541 10.820 -20.063 1.00 96.94 70 PRO A CA 1
ATOM 539 C C . PRO A 1 70 ? 5.970 9.358 -19.896 1.00 96.94 70 PRO A C 1
ATOM 541 O O . PRO A 1 70 ? 6.138 8.624 -20.875 1.00 96.94 70 PRO A O 1
ATOM 544 N N . ALA A 1 71 ? 6.129 8.933 -18.645 1.00 95.38 71 ALA A N 1
ATOM 545 C CA . ALA A 1 71 ? 6.445 7.555 -18.284 1.00 95.38 71 ALA A CA 1
ATOM 546 C C . ALA A 1 71 ? 5.880 7.177 -16.911 1.00 95.38 71 ALA A C 1
ATOM 548 O O . ALA A 1 71 ? 5.827 8.034 -16.028 1.00 95.38 71 ALA A O 1
ATOM 549 N N . PRO A 1 72 ? 5.538 5.901 -16.668 1.00 95.88 72 PRO A N 1
ATOM 550 C CA . PRO A 1 72 ? 5.272 5.455 -15.309 1.00 95.88 72 PRO A CA 1
ATOM 551 C C . PRO A 1 72 ? 6.547 5.580 -14.462 1.00 95.88 72 PRO A C 1
ATOM 553 O O . PRO A 1 72 ? 7.632 5.182 -14.882 1.00 95.88 72 PRO A O 1
ATOM 556 N N . GLY A 1 73 ? 6.420 6.133 -13.261 1.00 94.19 73 GLY A N 1
ATOM 557 C CA . GLY A 1 73 ? 7.424 6.020 -12.208 1.00 94.19 73 GLY A CA 1
ATOM 558 C C . GLY A 1 73 ? 7.243 4.708 -11.447 1.00 94.19 73 GLY A C 1
ATOM 559 O O . GLY A 1 73 ? 6.131 4.195 -11.332 1.00 94.19 73 GLY A O 1
ATOM 560 N N . GLY A 1 74 ? 8.323 4.147 -10.903 1.00 94.75 74 GLY A N 1
ATOM 561 C CA . GLY A 1 74 ? 8.222 2.899 -10.155 1.00 94.75 74 GLY A CA 1
ATOM 562 C C . GLY A 1 74 ? 9.551 2.187 -9.957 1.00 94.75 74 GLY A C 1
ATOM 563 O O . GLY A 1 74 ? 10.612 2.806 -9.939 1.00 94.75 74 GLY A O 1
ATOM 564 N N . ASP A 1 75 ? 9.469 0.877 -9.755 1.00 96.81 75 ASP A N 1
ATOM 565 C CA . ASP A 1 75 ? 10.620 -0.006 -9.621 1.00 96.81 75 ASP A CA 1
ATOM 566 C C . ASP A 1 75 ? 10.925 -0.667 -10.980 1.00 96.81 75 ASP A C 1
ATOM 568 O O . ASP A 1 75 ? 10.044 -1.340 -11.517 1.00 96.81 75 ASP A O 1
ATOM 572 N N . PRO A 1 76 ? 12.133 -0.498 -11.549 1.00 96.31 76 PRO A N 1
ATOM 573 C CA . PRO A 1 76 ? 12.465 -1.005 -12.883 1.00 96.31 76 PRO A CA 1
ATOM 574 C C . PRO A 1 76 ? 12.595 -2.527 -12.966 1.00 96.31 76 PRO A C 1
ATOM 576 O O . PRO A 1 76 ? 12.584 -3.070 -14.067 1.00 96.31 76 PRO A O 1
ATOM 579 N N . ILE A 1 77 ? 12.731 -3.221 -11.833 1.00 96.81 77 ILE A N 1
ATOM 580 C CA . ILE A 1 77 ? 12.782 -4.684 -11.797 1.00 96.81 77 ILE A CA 1
ATOM 581 C C . ILE A 1 77 ? 11.358 -5.240 -11.855 1.00 96.81 77 ILE A C 1
ATOM 583 O O . ILE A 1 77 ? 11.095 -6.167 -12.618 1.00 96.81 77 ILE A O 1
ATOM 587 N N . ARG A 1 78 ? 10.428 -4.664 -11.080 1.00 95.06 78 ARG A N 1
ATOM 588 C CA . ARG A 1 78 ? 9.008 -5.058 -11.098 1.00 95.06 78 ARG A CA 1
ATOM 589 C C . ARG A 1 78 ? 8.288 -4.599 -12.366 1.00 95.06 78 ARG A C 1
ATOM 591 O O . ARG A 1 78 ? 7.488 -5.357 -12.904 1.00 95.06 78 ARG A O 1
ATOM 598 N N . ASN A 1 79 ? 8.568 -3.386 -12.838 1.00 96.31 79 ASN A N 1
ATOM 599 C CA . ASN A 1 79 ? 7.974 -2.817 -14.044 1.00 96.31 79 ASN A CA 1
ATOM 600 C C . ASN A 1 79 ? 9.053 -2.185 -14.945 1.00 96.31 79 ASN A C 1
ATOM 602 O O . ASN A 1 79 ? 9.376 -1.008 -14.783 1.00 96.31 79 ASN A O 1
ATOM 606 N N . PRO A 1 80 ? 9.591 -2.924 -15.927 1.00 97.06 80 PRO A N 1
ATOM 607 C CA . PRO A 1 80 ? 10.573 -2.385 -16.865 1.00 97.06 80 PRO A CA 1
ATOM 608 C C . PRO A 1 80 ? 10.075 -1.234 -17.750 1.00 97.06 80 PRO A C 1
ATOM 610 O O . PRO A 1 80 ? 10.911 -0.505 -18.280 1.00 97.06 80 PRO A O 1
ATOM 613 N N . ASP A 1 81 ? 8.761 -0.992 -17.864 1.00 95.62 81 ASP A N 1
ATOM 614 C CA . ASP A 1 81 ? 8.215 0.129 -18.652 1.00 95.62 81 ASP A CA 1
ATOM 615 C C . ASP A 1 81 ? 8.548 1.505 -18.055 1.00 95.62 81 ASP A C 1
ATOM 617 O O . ASP A 1 81 ? 8.396 2.534 -18.725 1.00 95.62 81 ASP A O 1
ATOM 621 N N . VAL A 1 82 ? 9.040 1.551 -16.810 1.00 96.69 82 VAL A N 1
ATOM 622 C CA . VAL A 1 82 ? 9.611 2.774 -16.220 1.00 96.69 82 VAL A CA 1
ATOM 623 C C . VAL A 1 82 ? 10.884 3.211 -16.954 1.00 96.69 82 VAL A C 1
ATOM 625 O O . VAL A 1 82 ? 11.236 4.391 -16.946 1.00 96.69 82 VAL A O 1
ATOM 628 N N . LEU A 1 83 ? 11.553 2.288 -17.651 1.00 97.38 83 LEU A N 1
ATOM 629 C CA . LEU A 1 83 ? 12.724 2.552 -18.479 1.00 97.38 83 LEU A CA 1
ATOM 630 C C . LEU A 1 83 ? 12.322 2.861 -19.934 1.00 97.38 83 LEU A C 1
ATOM 632 O O . LEU A 1 83 ? 11.302 2.366 -20.417 1.00 97.38 83 LEU A O 1
ATOM 636 N N . PRO A 1 84 ? 13.114 3.665 -20.663 1.00 97.62 84 PRO A N 1
ATOM 637 C CA . PRO A 1 84 ? 14.344 4.328 -20.222 1.00 97.62 84 PRO A CA 1
ATOM 638 C C . PRO A 1 84 ? 14.071 5.561 -19.341 1.00 97.62 84 PRO A C 1
ATOM 640 O O . PRO A 1 84 ? 12.954 6.088 -19.313 1.00 97.62 84 PRO A O 1
ATOM 643 N N . THR A 1 85 ? 15.101 6.031 -18.632 1.00 97.44 85 THR A N 1
ATOM 644 C CA . THR A 1 85 ? 15.059 7.282 -17.854 1.00 97.44 85 THR A CA 1
ATOM 645 C C . THR A 1 85 ? 15.086 8.515 -18.772 1.00 97.44 85 THR A C 1
ATOM 647 O O . THR A 1 85 ? 15.071 8.398 -19.999 1.00 97.44 85 THR A O 1
ATOM 650 N N . GLY A 1 86 ? 15.061 9.723 -18.196 1.00 96.81 86 GLY A N 1
ATOM 651 C CA . GLY A 1 86 ? 14.981 10.969 -18.971 1.00 96.81 86 GLY A CA 1
ATOM 652 C C . GLY A 1 86 ? 13.588 11.257 -19.536 1.00 96.81 86 GLY A C 1
ATOM 653 O O . GLY A 1 86 ? 13.471 11.877 -20.586 1.00 96.81 86 GLY A O 1
ATOM 654 N N . ARG A 1 87 ? 12.535 10.785 -18.857 1.00 96.12 87 ARG A N 1
ATOM 655 C CA . ARG A 1 87 ? 11.120 10.980 -19.211 1.00 96.12 87 ARG A CA 1
ATOM 656 C C . ARG A 1 87 ? 10.360 11.653 -18.066 1.00 96.12 87 ARG A C 1
ATOM 658 O O . ARG A 1 87 ? 10.804 11.614 -16.919 1.00 96.12 87 ARG A O 1
ATOM 665 N N . ASN A 1 88 ? 9.214 12.256 -18.372 1.00 97.06 88 ASN A N 1
ATOM 666 C CA . ASN A 1 88 ? 8.370 12.923 -17.383 1.00 97.06 88 ASN A CA 1
ATOM 667 C C . ASN A 1 88 ? 7.551 11.892 -16.589 1.00 97.06 88 ASN A C 1
ATOM 669 O O . ASN A 1 88 ? 6.525 11.395 -17.058 1.00 97.06 88 ASN A O 1
ATOM 673 N N . MET A 1 89 ? 8.038 11.522 -15.407 1.00 96.00 89 MET A N 1
ATOM 674 C CA . MET A 1 89 ? 7.432 10.450 -14.622 1.00 96.00 89 MET A CA 1
ATOM 675 C C . MET A 1 89 ? 6.078 10.842 -14.018 1.00 96.00 89 MET A C 1
ATOM 677 O O . MET A 1 89 ? 5.899 11.949 -13.516 1.00 96.00 89 MET A O 1
ATOM 681 N N . HIS A 1 90 ? 5.144 9.899 -14.002 1.00 96.75 90 HIS A N 1
ATOM 682 C CA . HIS A 1 90 ? 3.864 10.003 -13.306 1.00 96.75 90 HIS A CA 1
ATOM 683 C C . HIS A 1 90 ? 3.631 8.783 -12.411 1.00 96.75 90 HIS A C 1
ATOM 685 O O . HIS A 1 90 ? 4.270 7.746 -12.569 1.00 96.75 90 HIS A O 1
ATOM 691 N N . ALA A 1 91 ? 2.695 8.895 -11.470 1.00 95.75 91 ALA A N 1
ATOM 692 C CA . ALA A 1 91 ? 2.229 7.763 -10.676 1.00 95.75 91 ALA A CA 1
ATOM 693 C C . ALA A 1 91 ? 1.277 6.876 -11.512 1.00 95.75 91 ALA A C 1
ATOM 695 O O . ALA A 1 91 ? 1.567 6.532 -12.659 1.00 95.75 91 ALA A O 1
ATOM 696 N N . LEU A 1 92 ? 0.124 6.521 -10.956 1.00 95.00 92 LEU A N 1
ATOM 697 C CA . LEU A 1 92 ? -0.911 5.716 -11.600 1.00 95.00 92 LEU A CA 1
ATOM 698 C C . LEU A 1 92 ? -2.298 6.285 -11.284 1.00 95.00 92 LEU A C 1
ATOM 700 O O . LEU A 1 92 ? -2.425 7.152 -10.419 1.00 95.00 92 LEU A O 1
ATOM 704 N N . ASP A 1 93 ? -3.331 5.804 -11.979 1.00 96.44 93 ASP A N 1
ATOM 705 C CA . ASP A 1 93 ? -4.716 6.120 -11.620 1.00 96.44 93 ASP A CA 1
ATOM 706 C C . ASP A 1 93 ? -5.014 5.547 -10.225 1.00 96.44 93 ASP A C 1
ATOM 708 O O . ASP A 1 93 ? -4.976 4.324 -10.053 1.00 96.44 93 ASP A O 1
ATOM 712 N N . PRO A 1 94 ? -5.337 6.384 -9.223 1.00 95.88 94 PRO A N 1
ATOM 713 C CA . PRO A 1 94 ? -5.587 5.911 -7.871 1.00 95.88 94 PRO A CA 1
ATOM 714 C C . PRO A 1 94 ? -6.800 4.985 -7.770 1.00 95.88 94 PRO A C 1
ATOM 716 O O . PRO A 1 94 ? -6.957 4.335 -6.745 1.00 95.88 94 PRO A O 1
ATOM 719 N N . SER A 1 95 ? -7.659 4.902 -8.789 1.00 96.25 95 SER A N 1
ATOM 720 C CA . SER A 1 95 ? -8.793 3.970 -8.848 1.00 96.25 95 SER A CA 1
ATOM 721 C C . SER A 1 95 ? -8.433 2.611 -9.457 1.00 96.25 95 SER A C 1
ATOM 723 O O . SER A 1 95 ? -9.278 1.722 -9.475 1.00 96.25 95 SER A O 1
ATOM 725 N N . ALA A 1 96 ? -7.215 2.431 -9.973 1.00 96.31 96 ALA A N 1
ATOM 726 C CA . ALA A 1 96 ? -6.761 1.174 -10.573 1.00 96.31 96 ALA A CA 1
ATOM 727 C C . ALA A 1 96 ? -6.096 0.219 -9.562 1.00 96.31 96 ALA A C 1
ATOM 729 O O . ALA A 1 96 ? -5.679 -0.877 -9.935 1.00 96.31 96 ALA A O 1
ATOM 730 N N . ILE A 1 97 ? -5.977 0.635 -8.295 1.00 97.62 97 ILE A N 1
ATOM 731 C CA . ILE A 1 97 ? -5.369 -0.147 -7.215 1.00 97.62 97 ILE A CA 1
ATOM 732 C C . ILE A 1 97 ? -6.386 -0.439 -6.096 1.00 97.62 97 ILE A C 1
ATOM 734 O O . ILE A 1 97 ? -7.310 0.351 -5.900 1.00 97.62 97 ILE A O 1
ATOM 738 N N . PRO A 1 98 ? -6.203 -1.525 -5.330 1.00 98.25 98 PRO A N 1
ATOM 739 C CA . PRO A 1 98 ? -5.267 -2.617 -5.589 1.00 98.25 98 PRO A CA 1
ATOM 740 C C . PRO A 1 98 ? -5.678 -3.467 -6.802 1.00 98.25 98 PRO A C 1
ATOM 742 O O . PRO A 1 98 ? -6.861 -3.687 -7.058 1.00 98.25 98 PRO A O 1
ATOM 745 N N . THR A 1 99 ? -4.694 -3.957 -7.553 1.00 97.81 99 THR A N 1
ATOM 746 C CA . THR A 1 99 ? -4.947 -4.903 -8.656 1.00 97.81 99 THR A CA 1
ATOM 747 C C . THR A 1 99 ? -5.246 -6.308 -8.127 1.00 97.81 99 THR A C 1
ATOM 749 O O . THR A 1 99 ? -4.872 -6.643 -7.006 1.00 97.81 99 THR A O 1
ATOM 752 N N . ALA A 1 100 ? -5.858 -7.171 -8.945 1.00 96.50 100 ALA A N 1
ATOM 753 C CA . ALA A 1 100 ? -6.107 -8.567 -8.565 1.00 96.50 100 ALA A CA 1
ATOM 754 C C . ALA A 1 100 ? -4.816 -9.319 -8.180 1.00 96.50 100 ALA A C 1
ATOM 756 O O . ALA A 1 100 ? -4.804 -10.049 -7.195 1.00 96.50 100 ALA A O 1
ATOM 757 N N . ALA A 1 101 ? -3.714 -9.076 -8.901 1.00 97.31 101 ALA A N 1
ATOM 758 C CA . ALA A 1 101 ? -2.409 -9.650 -8.570 1.00 97.31 101 ALA A CA 1
ATOM 759 C C . ALA A 1 101 ? -1.871 -9.122 -7.228 1.00 97.31 101 ALA A C 1
ATOM 761 O O . ALA A 1 101 ? -1.342 -9.893 -6.432 1.00 97.31 101 ALA A O 1
ATOM 762 N N . ALA A 1 102 ? -2.042 -7.823 -6.948 1.00 98.06 102 ALA A N 1
ATOM 763 C CA . ALA A 1 102 ? -1.664 -7.250 -5.658 1.00 98.06 102 ALA A CA 1
ATOM 764 C C . ALA A 1 102 ? -2.481 -7.856 -4.507 1.00 98.06 102 ALA A C 1
ATOM 766 O O . ALA A 1 102 ? -1.919 -8.117 -3.446 1.00 98.06 102 ALA A O 1
ATOM 767 N N . VAL A 1 103 ? -3.776 -8.123 -4.714 1.00 98.19 103 VAL A N 1
ATOM 768 C CA . VAL A 1 103 ? -4.632 -8.806 -3.729 1.00 98.19 103 VAL A CA 1
ATOM 769 C C . VAL A 1 103 ? -4.134 -10.226 -3.461 1.00 98.19 103 VAL A C 1
ATOM 771 O O . VAL A 1 103 ? -3.884 -10.553 -2.307 1.00 98.19 103 VAL A O 1
ATOM 774 N N . GLU A 1 104 ? -3.896 -11.028 -4.502 1.00 97.56 104 GLU A N 1
ATOM 775 C CA . GLU A 1 104 ? -3.402 -12.409 -4.367 1.00 97.56 104 GLU A CA 1
ATOM 776 C C . GLU A 1 104 ? -2.063 -12.475 -3.610 1.00 97.56 104 GLU A C 1
ATOM 778 O O . GLU A 1 104 ? -1.904 -13.245 -2.661 1.00 97.56 104 GLU A O 1
ATOM 783 N N . VAL A 1 105 ? -1.104 -11.615 -3.975 1.00 97.44 105 VAL A N 1
ATOM 784 C CA . VAL A 1 105 ? 0.186 -11.519 -3.270 1.00 97.44 105 VAL A CA 1
ATOM 785 C C . VAL A 1 105 ? -0.021 -11.129 -1.806 1.00 97.44 105 VAL A C 1
ATOM 787 O O . VAL A 1 105 ? 0.633 -11.668 -0.913 1.00 97.44 105 VAL A O 1
ATOM 790 N N . SER A 1 106 ? -0.941 -10.206 -1.541 1.00 97.69 106 SER A N 1
ATOM 791 C CA . SER A 1 106 ? -1.200 -9.699 -0.193 1.00 97.69 106 SER A CA 1
ATOM 792 C C . SER A 1 106 ? -1.858 -10.726 0.712 1.00 97.69 106 SER A C 1
ATOM 794 O O . SER A 1 106 ? -1.516 -10.785 1.891 1.00 97.69 106 SER A O 1
ATOM 796 N N . GLU A 1 107 ? -2.750 -11.561 0.182 1.00 97.12 107 GLU A N 1
ATOM 797 C CA . GLU A 1 107 ? -3.340 -12.677 0.923 1.00 97.12 107 GLU A CA 1
ATOM 798 C C . GLU A 1 107 ? -2.258 -13.658 1.397 1.00 97.12 107 GLU A C 1
ATOM 800 O O . GLU A 1 107 ? -2.258 -14.058 2.563 1.00 97.12 107 GLU A O 1
ATOM 805 N N . ASP A 1 108 ? -1.275 -13.976 0.546 1.00 97.81 108 ASP A N 1
ATOM 806 C CA . ASP A 1 108 ? -0.146 -14.836 0.921 1.00 97.81 108 ASP A CA 1
ATOM 807 C C . ASP A 1 108 ? 0.770 -14.183 1.971 1.00 97.81 108 ASP A C 1
ATOM 809 O O . ASP A 1 108 ? 1.187 -14.842 2.929 1.00 97.81 108 ASP A O 1
ATOM 813 N N . VAL A 1 109 ? 1.053 -12.881 1.837 1.00 98.19 109 VAL A N 1
ATOM 814 C CA . VAL A 1 109 ? 1.849 -12.128 2.824 1.00 98.19 109 VAL A CA 1
ATOM 815 C C . VAL A 1 109 ? 1.136 -12.070 4.175 1.00 98.19 109 VAL A C 1
ATOM 817 O O . VAL A 1 109 ? 1.755 -12.366 5.197 1.00 98.19 109 VAL A O 1
ATOM 820 N N . VAL A 1 110 ? -0.159 -11.739 4.198 1.00 98.38 110 VAL A N 1
ATOM 821 C CA . VAL A 1 110 ? -0.956 -11.676 5.433 1.00 98.38 110 VAL A CA 1
ATOM 822 C C . VAL A 1 110 ? -1.068 -13.047 6.079 1.00 98.38 110 VAL A C 1
ATOM 824 O O . VAL A 1 110 ? -0.901 -13.157 7.291 1.00 98.38 110 VAL A O 1
ATOM 827 N N . ARG A 1 111 ? -1.282 -14.108 5.296 1.00 98.06 111 ARG A N 1
ATOM 828 C CA . ARG A 1 111 ? -1.307 -15.477 5.816 1.00 98.06 111 ARG A CA 1
ATOM 829 C C . ARG A 1 111 ? 0.006 -15.822 6.521 1.00 98.06 111 ARG A C 1
ATOM 831 O O . ARG A 1 111 ? -0.030 -16.238 7.673 1.00 98.06 111 ARG A O 1
ATOM 838 N N . LYS A 1 112 ? 1.154 -15.581 5.878 1.00 98.44 112 LYS A N 1
ATOM 839 C CA . LYS A 1 112 ? 2.484 -15.828 6.469 1.00 98.44 112 LYS A CA 1
ATOM 840 C C . LYS A 1 112 ? 2.751 -14.971 7.706 1.00 98.44 112 LYS A C 1
ATOM 842 O O . LYS A 1 112 ? 3.344 -15.457 8.665 1.00 98.44 112 LYS A O 1
ATOM 847 N N . LEU A 1 113 ? 2.324 -13.707 7.690 1.00 98.38 113 LEU A N 1
ATOM 848 C CA . LEU A 1 113 ? 2.432 -12.808 8.839 1.00 98.38 113 LEU A CA 1
ATOM 849 C C . LEU A 1 113 ? 1.644 -13.355 10.032 1.00 98.38 113 LEU A C 1
ATOM 851 O O . LEU A 1 113 ? 2.193 -13.471 11.123 1.00 98.38 113 LEU A O 1
ATOM 855 N N . LEU A 1 114 ? 0.377 -13.712 9.821 1.00 98.31 114 LEU A N 1
ATOM 856 C CA . LEU A 1 114 ? -0.488 -14.221 10.880 1.00 98.31 114 LEU A CA 1
ATOM 857 C C . LEU A 1 114 ? -0.049 -15.600 11.375 1.00 98.31 114 LEU A C 1
ATOM 859 O O . LEU A 1 114 ? -0.113 -15.830 12.574 1.00 98.31 114 LEU A O 1
ATOM 863 N N . GLU A 1 115 ? 0.418 -16.489 10.493 1.00 97.94 115 GLU A N 1
ATOM 864 C CA . GLU A 1 115 ? 1.026 -17.772 10.879 1.00 97.94 115 GLU A CA 1
ATOM 865 C C . GLU A 1 115 ? 2.201 -17.542 11.831 1.00 97.94 115 GLU A C 1
ATOM 867 O O . GLU A 1 115 ? 2.209 -18.075 12.936 1.00 97.94 115 GLU A O 1
ATOM 872 N N . LYS A 1 116 ? 3.134 -16.662 11.454 1.00 98.19 116 LYS A N 1
ATOM 873 C CA . LYS A 1 116 ? 4.286 -16.337 12.295 1.00 98.19 116 LYS A CA 1
ATOM 874 C C . LYS A 1 116 ? 3.878 -15.730 13.642 1.00 98.19 116 LYS A C 1
ATOM 876 O O . LYS A 1 116 ? 4.361 -16.177 14.675 1.00 98.19 116 LYS A O 1
ATOM 881 N N . LEU A 1 117 ? 2.998 -14.726 13.640 1.00 97.81 117 LEU A N 1
ATOM 882 C CA . LEU A 1 117 ? 2.562 -14.060 14.874 1.00 97.81 117 LEU A CA 1
ATOM 883 C C . LEU A 1 117 ? 1.797 -15.012 15.797 1.00 97.81 117 LEU A C 1
ATOM 885 O O . LEU A 1 117 ? 1.937 -14.933 17.011 1.00 97.81 117 LEU A O 1
ATOM 889 N N . LYS A 1 118 ? 1.012 -15.925 15.223 1.00 96.94 118 LYS A N 1
ATOM 890 C CA . LYS A 1 118 ? 0.292 -16.960 15.961 1.00 96.94 118 LYS A CA 1
ATOM 891 C C . LYS A 1 118 ? 1.250 -17.964 16.602 1.00 96.94 118 LYS A C 1
ATOM 893 O O . LYS A 1 118 ? 1.060 -18.322 17.762 1.00 96.94 118 LYS A O 1
ATOM 898 N N . ASP A 1 119 ? 2.274 -18.398 15.870 1.00 97.38 119 ASP A N 1
ATOM 899 C CA . ASP A 1 119 ? 3.301 -19.313 16.379 1.00 97.38 119 ASP A CA 1
ATOM 900 C C . ASP A 1 119 ? 4.114 -18.680 17.521 1.00 97.38 119 ASP A C 1
ATOM 902 O O . ASP A 1 119 ? 4.469 -19.359 18.482 1.00 97.38 119 ASP A O 1
ATOM 906 N N . GLU A 1 120 ? 4.370 -17.371 17.447 1.00 97.06 120 GLU A N 1
ATOM 907 C CA . GLU A 1 120 ? 5.070 -16.598 18.484 1.00 97.06 120 GLU A CA 1
ATOM 908 C C . GLU A 1 120 ? 4.179 -16.237 19.692 1.00 97.06 120 GLU A C 1
ATOM 910 O O . GLU A 1 120 ? 4.692 -15.745 20.697 1.00 97.06 120 GLU A O 1
ATOM 915 N N . ASN A 1 121 ? 2.868 -16.500 19.622 1.00 96.00 121 ASN A N 1
ATOM 916 C CA . ASN A 1 121 ? 1.870 -16.107 20.623 1.00 96.00 121 ASN A CA 1
ATOM 917 C C . ASN A 1 121 ? 0.985 -17.291 21.064 1.00 96.00 121 ASN A C 1
ATOM 919 O O . ASN A 1 121 ? -0.243 -17.196 21.081 1.00 96.00 121 ASN A O 1
ATOM 923 N N . ASP A 1 122 ? 1.603 -18.438 21.364 1.00 95.50 122 ASP A N 1
ATOM 924 C CA . ASP A 1 122 ? 0.948 -19.642 21.907 1.00 95.50 122 ASP A CA 1
ATOM 925 C C . ASP A 1 122 ? -0.276 -20.134 21.105 1.00 95.50 122 ASP A C 1
ATOM 927 O O . ASP A 1 122 ? -1.229 -20.701 21.644 1.00 95.50 122 ASP A O 1
ATOM 931 N N . GLY A 1 123 ? -0.264 -19.939 19.785 1.00 96.06 123 GLY A N 1
ATOM 932 C CA . GLY A 1 123 ? -1.354 -20.360 18.911 1.00 96.06 123 GLY A CA 1
ATOM 933 C C . GLY A 1 123 ? -2.512 -19.361 18.808 1.00 96.06 123 GLY A C 1
ATOM 934 O O . GLY A 1 123 ? -3.510 -19.682 18.157 1.00 96.06 123 GLY A O 1
ATOM 935 N N . MET A 1 124 ? -2.394 -18.164 19.388 1.00 97.00 124 MET A N 1
ATOM 936 C CA . MET A 1 124 ? -3.424 -17.122 19.366 1.00 97.00 124 MET A CA 1
ATOM 937 C C . MET A 1 124 ? -3.143 -16.068 18.293 1.00 97.00 124 MET A C 1
ATOM 939 O O . MET A 1 124 ? -2.029 -15.558 18.173 1.00 97.00 124 MET A O 1
ATOM 943 N N . TYR A 1 125 ? -4.170 -15.702 17.522 1.00 98.19 125 TYR A N 1
ATOM 944 C CA . TYR A 1 125 ? -4.062 -14.597 16.566 1.00 98.19 125 TYR A CA 1
ATOM 945 C C . TYR A 1 125 ? -3.841 -13.261 17.296 1.00 98.19 125 TYR A C 1
ATOM 947 O O . TYR A 1 125 ? -4.404 -13.066 18.374 1.00 98.19 125 TYR A O 1
ATOM 955 N N . PRO A 1 126 ? -3.069 -12.324 16.714 1.00 97.88 126 PRO A N 1
ATOM 956 C CA . PRO A 1 126 ? -3.014 -10.958 17.225 1.00 97.88 126 PRO A CA 1
ATOM 957 C C . PRO A 1 126 ? -4.388 -10.302 17.069 1.00 97.88 126 PRO A C 1
ATOM 959 O O . PRO A 1 126 ? -4.997 -10.414 16.010 1.00 97.88 126 PRO A O 1
ATOM 962 N N . GLU A 1 127 ? -4.873 -9.593 18.086 1.00 98.44 127 GLU A N 1
ATOM 963 C CA . GLU A 1 127 ? -6.177 -8.924 17.973 1.00 98.44 127 GLU A CA 1
ATOM 964 C C . GLU A 1 127 ? -6.108 -7.642 17.133 1.00 98.44 127 GLU A C 1
ATOM 966 O O . GLU A 1 127 ? -7.066 -7.305 16.436 1.00 98.44 127 GLU A O 1
ATOM 971 N N . SER A 1 128 ? -4.966 -6.945 17.162 1.00 98.44 128 SER A N 1
ATOM 972 C CA . SER A 1 128 ? -4.745 -5.701 16.424 1.00 98.44 128 SER A CA 1
ATOM 973 C C . SER A 1 128 ? -3.331 -5.613 15.850 1.00 98.44 128 SER A C 1
ATOM 975 O O . SER A 1 128 ? -2.366 -6.035 16.492 1.00 98.44 128 SER A O 1
ATOM 977 N N . ILE A 1 129 ? -3.199 -5.053 14.644 1.00 98.44 129 ILE A N 1
ATOM 978 C CA . ILE A 1 129 ? -1.914 -4.789 13.986 1.00 98.44 129 ILE A CA 1
ATOM 979 C C . ILE A 1 129 ? -1.840 -3.319 13.553 1.00 98.44 129 ILE A C 1
ATOM 981 O O . ILE A 1 129 ? -2.662 -2.839 12.771 1.00 98.44 129 ILE A O 1
ATOM 985 N N . ALA A 1 130 ? -0.810 -2.605 14.012 1.00 98.12 130 ALA A N 1
ATOM 986 C CA . ALA A 1 130 ? -0.495 -1.268 13.517 1.00 98.12 130 ALA A CA 1
ATOM 987 C C . ALA A 1 130 ? 0.260 -1.346 12.176 1.00 98.12 130 ALA A C 1
ATOM 989 O O . ALA A 1 130 ? 1.241 -2.080 12.049 1.00 98.12 130 ALA A O 1
ATOM 990 N N . PHE A 1 131 ? -0.187 -0.583 11.179 1.00 93.69 131 PHE A N 1
ATOM 991 C CA . PHE A 1 131 ? 0.333 -0.579 9.811 1.00 93.69 131 PHE A CA 1
ATOM 992 C C . PHE A 1 131 ? 0.658 0.843 9.355 1.00 93.69 131 PHE A C 1
ATOM 994 O O . PHE A 1 131 ? -0.087 1.777 9.644 1.00 93.69 131 PHE A O 1
ATOM 1001 N N . THR A 1 132 ? 1.721 1.002 8.569 1.00 96.81 132 THR A N 1
ATOM 1002 C CA . THR A 1 132 ? 2.051 2.279 7.921 1.00 96.81 132 THR A CA 1
ATOM 1003 C C . THR A 1 132 ? 1.937 2.132 6.413 1.00 96.81 132 THR A C 1
ATOM 1005 O O . THR A 1 132 ? 2.544 1.229 5.839 1.00 96.81 132 THR A O 1
ATOM 1008 N N . LEU A 1 133 ? 1.199 3.035 5.762 1.00 97.94 133 LEU A N 1
ATOM 1009 C CA . LEU A 1 133 ? 1.046 3.048 4.305 1.00 97.94 133 LEU A CA 1
ATOM 1010 C C . LEU A 1 133 ? 1.791 4.222 3.667 1.00 97.94 133 LEU A C 1
ATOM 1012 O O . LEU A 1 133 ? 1.566 5.397 3.997 1.00 97.94 133 LEU A O 1
ATOM 1016 N N . TRP A 1 134 ? 2.644 3.902 2.692 1.00 97.12 134 TRP A N 1
ATOM 1017 C CA . TRP A 1 134 ? 3.358 4.885 1.885 1.00 97.12 134 TRP A CA 1
ATOM 1018 C C . TRP A 1 134 ? 2.800 4.939 0.465 1.00 97.12 134 TRP A C 1
ATOM 1020 O O . TRP A 1 134 ? 2.376 3.945 -0.121 1.00 97.12 134 TRP A O 1
ATOM 1030 N N . GLY A 1 135 ? 2.784 6.135 -0.125 1.00 95.56 135 GLY A N 1
ATOM 1031 C CA . GLY A 1 135 ? 2.351 6.273 -1.518 1.00 95.56 135 GLY A CA 1
ATOM 1032 C C . GLY A 1 135 ? 3.294 5.547 -2.485 1.00 95.56 135 GLY A C 1
ATOM 1033 O O . GLY A 1 135 ? 2.857 4.952 -3.465 1.00 95.56 135 GLY A O 1
ATOM 1034 N N . THR A 1 136 ? 4.596 5.558 -2.196 1.00 95.00 136 THR A N 1
ATOM 1035 C CA . THR A 1 136 ? 5.640 5.059 -3.100 1.00 95.00 136 THR A CA 1
ATOM 1036 C C . THR A 1 136 ? 5.589 3.549 -3.311 1.00 95.00 136 THR A C 1
ATOM 1038 O O . THR A 1 136 ? 5.714 3.106 -4.453 1.00 95.00 136 THR A O 1
ATOM 1041 N N . ASP A 1 137 ? 5.398 2.745 -2.262 1.00 95.62 137 ASP A N 1
ATOM 1042 C CA . ASP A 1 137 ? 5.289 1.292 -2.408 1.00 95.62 137 ASP A CA 1
ATOM 1043 C C . ASP A 1 137 ? 3.960 0.899 -3.062 1.00 95.62 137 ASP A C 1
ATOM 1045 O O . ASP A 1 137 ? 3.957 0.034 -3.935 1.00 95.62 137 ASP A O 1
ATOM 1049 N N . ASN A 1 138 ? 2.861 1.599 -2.764 1.00 97.69 138 ASN A N 1
ATOM 1050 C CA . ASN A 1 138 ? 1.568 1.339 -3.400 1.00 97.69 138 ASN A CA 1
ATOM 1051 C C . ASN A 1 138 ? 1.576 1.651 -4.905 1.00 97.69 138 ASN A C 1
ATOM 1053 O O . ASN A 1 138 ? 0.959 0.916 -5.672 1.00 97.69 138 ASN A O 1
ATOM 1057 N N . ILE A 1 139 ? 2.335 2.661 -5.352 1.00 97.38 139 ILE A N 1
ATOM 1058 C CA . ILE A 1 139 ? 2.581 2.894 -6.787 1.00 97.38 139 ILE A CA 1
ATOM 1059 C C . ILE A 1 139 ? 3.361 1.724 -7.396 1.00 97.38 139 ILE A C 1
ATOM 1061 O O . ILE A 1 139 ? 2.983 1.198 -8.438 1.00 97.38 139 ILE A O 1
ATOM 1065 N N . LYS A 1 140 ? 4.451 1.302 -6.745 1.00 97.38 140 LYS A N 1
ATOM 1066 C CA . LYS A 1 140 ? 5.371 0.276 -7.269 1.00 97.38 140 LYS A CA 1
ATOM 1067 C C . LYS A 1 140 ? 4.781 -1.131 -7.299 1.00 97.38 140 LYS A C 1
ATOM 1069 O O . LYS A 1 140 ? 5.206 -1.957 -8.101 1.00 97.38 140 LYS A O 1
ATOM 1074 N N . THR A 1 141 ? 3.862 -1.412 -6.388 1.00 97.81 141 THR A N 1
ATOM 1075 C CA . THR A 1 141 ? 3.261 -2.736 -6.184 1.00 97.81 141 THR A CA 1
ATOM 1076 C C . THR A 1 141 ? 1.810 -2.799 -6.638 1.00 97.81 141 THR A C 1
ATOM 1078 O O . THR A 1 141 ? 1.170 -3.836 -6.511 1.00 97.81 141 THR A O 1
ATOM 1081 N N . TYR A 1 142 ? 1.276 -1.696 -7.167 1.00 97.88 142 TYR A N 1
ATOM 1082 C CA . TYR A 1 142 ? -0.129 -1.578 -7.542 1.00 97.88 142 TYR A CA 1
ATOM 1083 C C . TYR A 1 142 ? -1.087 -1.910 -6.386 1.00 97.88 142 TYR A C 1
ATOM 1085 O O . TYR A 1 142 ? -2.132 -2.528 -6.601 1.00 97.88 142 TYR A O 1
ATOM 1093 N N . GLY A 1 143 ? -0.730 -1.486 -5.169 1.00 97.94 143 GLY A N 1
ATOM 1094 C CA . GLY A 1 143 ? -1.576 -1.567 -3.979 1.00 97.94 143 GLY A CA 1
ATOM 1095 C C . GLY A 1 143 ? -1.374 -2.781 -3.065 1.00 97.94 143 GLY A C 1
ATOM 1096 O O . GLY A 1 143 ? -2.330 -3.143 -2.387 1.00 97.94 143 GLY A O 1
ATOM 1097 N N . GLU A 1 144 ? -0.200 -3.431 -3.026 1.00 98.44 144 GLU A N 1
ATOM 1098 C CA . GLU A 1 144 ? 0.008 -4.612 -2.159 1.00 98.44 144 GLU A CA 1
ATOM 1099 C C . GLU A 1 144 ? -0.201 -4.274 -0.668 1.00 98.44 144 GLU A C 1
ATOM 1101 O O . GLU A 1 144 ? -1.025 -4.891 -0.004 1.00 98.44 144 GLU A O 1
ATOM 1106 N N . SER A 1 145 ? 0.465 -3.258 -0.110 1.00 97.75 145 SER A N 1
ATOM 1107 C CA . SER A 1 145 ? 0.316 -2.945 1.326 1.00 97.75 145 SER A CA 1
ATOM 1108 C C . SER A 1 145 ? -1.101 -2.484 1.701 1.00 97.75 145 SER A C 1
ATOM 1110 O O . SER A 1 145 ? -1.617 -2.857 2.753 1.00 97.75 145 SER A O 1
ATOM 1112 N N . LEU A 1 146 ? -1.780 -1.755 0.811 1.00 98.06 146 LEU A N 1
ATOM 1113 C CA . LEU A 1 146 ? -3.207 -1.448 0.934 1.00 98.06 146 LEU A CA 1
ATOM 1114 C C . LEU A 1 146 ? -4.071 -2.722 0.966 1.00 98.06 146 LEU A C 1
ATOM 1116 O O . LEU A 1 146 ? -4.949 -2.859 1.818 1.00 98.06 146 LEU A O 1
ATOM 1120 N N . ALA A 1 147 ? -3.825 -3.667 0.057 1.00 98.44 147 ALA A N 1
ATOM 1121 C CA . ALA A 1 147 ? -4.549 -4.932 0.022 1.00 98.44 147 ALA A CA 1
ATOM 1122 C C . ALA A 1 147 ? -4.259 -5.810 1.251 1.00 98.44 147 ALA A C 1
ATOM 1124 O O . ALA A 1 147 ? -5.155 -6.525 1.688 1.00 98.44 147 ALA A O 1
ATOM 1125 N N . GLN A 1 148 ? -3.072 -5.717 1.862 1.00 98.69 148 GLN A N 1
ATOM 1126 C CA . GLN A 1 148 ? -2.765 -6.400 3.128 1.00 98.69 148 GLN A CA 1
ATOM 1127 C C . GLN A 1 148 ? -3.665 -5.909 4.271 1.00 98.69 148 GLN A C 1
ATOM 1129 O O . GLN A 1 148 ? -4.185 -6.728 5.026 1.00 98.69 148 GLN A O 1
ATOM 1134 N N . VAL A 1 149 ? -3.919 -4.598 4.369 1.00 98.56 149 VAL A N 1
ATOM 1135 C CA . VAL A 1 149 ? -4.860 -4.039 5.359 1.00 98.56 149 VAL A CA 1
ATOM 1136 C C . VAL A 1 149 ? -6.272 -4.584 5.138 1.00 98.56 149 VAL A C 1
ATOM 1138 O O . VAL A 1 149 ? -6.905 -5.065 6.077 1.00 98.56 149 VAL A O 1
ATOM 1141 N N . LEU A 1 150 ? -6.762 -4.551 3.894 1.00 98.56 150 LEU A N 1
ATOM 1142 C CA . LEU A 1 150 ? -8.086 -5.086 3.559 1.00 98.56 150 LEU A CA 1
ATOM 1143 C C . LEU A 1 150 ? -8.178 -6.585 3.879 1.00 98.56 150 LEU A C 1
ATOM 1145 O O . LEU A 1 150 ? -9.146 -7.029 4.500 1.00 98.56 150 LEU A O 1
ATOM 1149 N N . ALA A 1 151 ? -7.136 -7.344 3.535 1.00 98.56 151 ALA A N 1
ATOM 1150 C CA . ALA A 1 151 ? -7.042 -8.759 3.837 1.00 98.56 151 ALA A CA 1
ATOM 1151 C C . ALA A 1 151 ? -7.109 -9.001 5.348 1.00 98.56 151 ALA A C 1
ATOM 1153 O O . ALA A 1 151 ? -7.965 -9.774 5.753 1.00 98.56 151 ALA A O 1
ATOM 1154 N N . LEU A 1 152 ? -6.323 -8.321 6.195 1.00 98.62 152 LEU A N 1
ATOM 1155 C CA . LEU A 1 152 ? -6.360 -8.467 7.667 1.00 98.62 152 LEU A CA 1
ATOM 1156 C C . LEU A 1 152 ? -7.781 -8.343 8.245 1.00 98.62 152 LEU A C 1
ATOM 1158 O O . LEU A 1 152 ? -8.240 -9.218 8.986 1.00 98.62 152 LEU A O 1
ATOM 1162 N N . VAL A 1 153 ? -8.513 -7.323 7.804 1.00 98.56 153 VAL A N 1
ATOM 1163 C CA . VAL A 1 153 ? -9.899 -7.039 8.215 1.00 98.56 153 VAL A CA 1
ATOM 1164 C C . VAL A 1 153 ? -10.902 -8.048 7.616 1.00 98.56 153 VAL A C 1
ATOM 1166 O O . VAL A 1 153 ? -12.018 -8.223 8.108 1.00 98.56 153 VAL A O 1
ATOM 1169 N N . GLY A 1 154 ? -10.512 -8.771 6.565 1.00 98.56 154 GLY A N 1
ATOM 1170 C CA . GLY A 1 154 ? -11.366 -9.722 5.852 1.00 98.56 154 GLY A CA 1
ATOM 1171 C C . GLY A 1 154 ? -12.330 -9.026 4.898 1.00 98.56 154 GLY A C 1
ATOM 1172 O O . GLY A 1 154 ? -13.509 -9.367 4.827 1.00 98.56 154 GLY A O 1
ATOM 1173 N N . VAL A 1 155 ? -11.831 -8.020 4.192 1.00 98.38 155 VAL A N 1
ATOM 1174 C CA . VAL A 1 155 ? -12.560 -7.223 3.210 1.00 98.38 155 VAL A CA 1
ATOM 1175 C C . VAL A 1 155 ? -11.867 -7.374 1.862 1.00 98.38 155 VAL A C 1
ATOM 1177 O O . VAL A 1 155 ? -10.641 -7.363 1.790 1.00 98.38 155 VAL A O 1
ATOM 1180 N N . ARG A 1 156 ? -12.639 -7.487 0.778 1.00 97.50 156 ARG A N 1
ATOM 1181 C CA . ARG A 1 156 ? -12.104 -7.518 -0.587 1.00 97.50 156 ARG A CA 1
ATOM 1182 C C . ARG A 1 156 ? -12.457 -6.260 -1.376 1.00 97.50 156 ARG A C 1
ATOM 1184 O O . ARG A 1 156 ? -13.597 -5.798 -1.297 1.00 97.50 156 ARG A O 1
ATOM 1191 N N . PRO A 1 157 ? -11.513 -5.708 -2.151 1.00 97.62 157 PRO A N 1
ATOM 1192 C CA . PRO A 1 157 ? -11.789 -4.654 -3.116 1.00 97.62 157 PRO A CA 1
ATOM 1193 C C . PRO A 1 157 ? -12.580 -5.214 -4.304 1.00 97.62 157 PRO A C 1
ATOM 1195 O O . PRO A 1 157 ? -12.280 -6.297 -4.802 1.00 97.62 157 PRO A O 1
ATOM 1198 N N . VAL A 1 158 ? -13.575 -4.464 -4.779 1.00 96.19 158 VAL A N 1
ATOM 1199 C CA . VAL A 1 158 ? -14.429 -4.871 -5.902 1.00 96.19 158 VAL A CA 1
ATOM 1200 C C . VAL A 1 158 ? -14.349 -3.826 -7.016 1.00 96.19 158 VAL A C 1
ATOM 1202 O O . VAL A 1 158 ? -14.770 -2.679 -6.808 1.00 96.19 158 VAL A O 1
ATOM 1205 N N . PRO A 1 159 ? -13.804 -4.183 -8.194 1.00 95.69 159 PRO A N 1
ATOM 1206 C CA . PRO A 1 159 ? -13.789 -3.291 -9.340 1.00 95.69 159 PRO A CA 1
ATOM 1207 C C . PRO A 1 159 ? -15.189 -3.153 -9.947 1.00 95.69 159 PRO A C 1
ATOM 1209 O O . PRO A 1 159 ? -15.981 -4.097 -9.970 1.00 95.69 159 PRO A O 1
ATOM 1212 N N . ASP A 1 160 ? -15.501 -1.971 -10.474 1.00 94.19 160 ASP A N 1
ATOM 1213 C CA . ASP A 1 160 ? -16.676 -1.787 -11.321 1.00 94.19 160 ASP A CA 1
ATOM 1214 C C . ASP A 1 160 ? -16.471 -2.383 -12.728 1.00 94.19 160 ASP A C 1
ATOM 1216 O O . ASP A 1 160 ? -15.419 -2.929 -13.060 1.00 94.19 160 ASP A O 1
ATOM 1220 N N . SER A 1 161 ? -17.480 -2.266 -13.594 1.00 94.38 161 SER A N 1
ATOM 1221 C CA . SER A 1 161 ? -17.420 -2.789 -14.967 1.00 94.38 161 SER A CA 1
ATOM 1222 C C . SER A 1 161 ? -16.320 -2.165 -15.837 1.00 94.38 161 SER A C 1
ATOM 1224 O O . SER A 1 161 ? -16.038 -2.689 -16.909 1.00 94.38 161 SER A O 1
ATOM 1226 N N . LEU A 1 162 ? -15.737 -1.036 -15.418 1.00 93.69 162 LEU A N 1
ATOM 1227 C CA . LEU A 1 162 ? -14.618 -0.367 -16.088 1.00 93.69 162 LEU A CA 1
ATOM 1228 C C . LEU A 1 162 ? -13.267 -0.704 -15.437 1.00 93.69 162 LEU A C 1
ATOM 1230 O O . LEU A 1 162 ? -12.244 -0.184 -15.872 1.00 93.69 162 LEU A O 1
ATOM 1234 N N . GLY A 1 163 ? -13.253 -1.552 -14.405 1.00 91.62 163 GLY A N 1
ATOM 1235 C CA . GLY A 1 163 ? -12.046 -1.936 -13.677 1.00 91.62 163 GLY A CA 1
ATOM 1236 C C . GLY A 1 163 ? -11.661 -0.980 -12.546 1.00 91.62 163 GLY A C 1
ATOM 1237 O O . GLY A 1 163 ? -10.609 -1.166 -11.943 1.00 91.62 163 GLY A O 1
ATOM 1238 N N . ARG A 1 164 ? -12.483 0.033 -12.230 1.00 96.06 164 ARG A N 1
ATOM 1239 C CA . ARG A 1 164 ? -12.174 0.985 -11.153 1.00 96.06 164 ARG A CA 1
ATOM 1240 C C . ARG A 1 164 ? -12.546 0.388 -9.808 1.00 96.06 164 ARG A C 1
ATOM 1242 O O . ARG A 1 164 ? -13.712 0.074 -9.568 1.00 96.06 164 ARG A O 1
ATOM 1249 N N . VAL A 1 165 ? -11.583 0.299 -8.906 1.00 96.81 165 VAL A N 1
ATOM 1250 C CA . VAL A 1 165 ? -11.784 -0.141 -7.530 1.00 96.81 165 VAL A CA 1
ATOM 1251 C C . VAL A 1 165 ? -12.363 1.017 -6.719 1.00 96.81 165 VAL A C 1
ATOM 1253 O O . VAL A 1 165 ? -11.665 1.945 -6.325 1.00 96.81 165 VAL A O 1
ATOM 1256 N N . ASN A 1 166 ? -13.680 0.989 -6.516 1.00 95.12 166 ASN A N 1
ATOM 1257 C CA . ASN A 1 166 ? -14.434 2.018 -5.782 1.00 95.12 166 ASN A CA 1
ATOM 1258 C C . ASN A 1 166 ? -15.444 1.433 -4.778 1.00 95.12 166 ASN A C 1
ATOM 1260 O O . ASN A 1 166 ? -16.227 2.165 -4.152 1.00 95.12 166 ASN A O 1
ATOM 1264 N N . LYS A 1 167 ? -15.411 0.111 -4.605 1.00 95.81 167 LYS A N 1
ATOM 1265 C CA . LYS A 1 167 ? -16.243 -0.647 -3.678 1.00 95.81 167 LYS A CA 1
ATOM 1266 C C . LYS A 1 167 ? -15.396 -1.663 -2.935 1.00 95.81 167 LYS A C 1
ATOM 1268 O O . LYS A 1 167 ? -14.334 -2.072 -3.397 1.00 95.81 167 LYS A O 1
ATOM 1273 N N . VAL A 1 168 ? -15.911 -2.054 -1.784 1.00 97.88 168 VAL A N 1
ATOM 1274 C CA . VAL A 1 168 ? -15.374 -3.126 -0.963 1.00 97.88 168 VAL A CA 1
ATOM 1275 C C . VAL A 1 168 ? -16.529 -3.989 -0.482 1.00 97.88 168 VAL A C 1
ATOM 1277 O O . VAL A 1 168 ? -17.639 -3.485 -0.297 1.00 97.88 168 VAL A O 1
ATOM 1280 N N . GLU A 1 169 ? -16.263 -5.270 -0.288 1.00 98.25 169 GLU A N 1
ATOM 1281 C CA . GLU A 1 169 ? -17.221 -6.244 0.224 1.00 98.25 169 GLU A CA 1
ATOM 1282 C C . GLU A 1 169 ? -16.597 -7.029 1.372 1.00 98.25 169 GLU A C 1
ATOM 1284 O O . GLU A 1 169 ? -15.394 -7.298 1.383 1.00 98.25 169 GLU A O 1
ATOM 1289 N N . LEU A 1 170 ? -17.419 -7.381 2.356 1.00 98.38 170 LEU A N 1
ATOM 1290 C CA . LEU A 1 170 ? -16.983 -8.187 3.485 1.00 98.38 170 LEU A CA 1
ATOM 1291 C C . LEU A 1 170 ? -16.877 -9.653 3.043 1.00 98.38 170 LEU A C 1
ATOM 1293 O O . LEU A 1 170 ? -17.826 -10.201 2.486 1.00 98.38 170 LEU A O 1
ATOM 1297 N N . ILE A 1 171 ? -15.732 -10.284 3.291 1.00 98.56 171 ILE A N 1
ATOM 1298 C CA . ILE A 1 171 ? -15.518 -11.711 3.025 1.00 98.56 171 ILE A CA 1
ATOM 1299 C C . ILE A 1 171 ? -16.202 -12.505 4.146 1.00 98.56 171 ILE A C 1
ATOM 1301 O O . ILE A 1 171 ? -15.893 -12.223 5.307 1.00 98.56 171 ILE A O 1
ATOM 1305 N N . PRO A 1 172 ? -17.098 -13.471 3.864 1.00 98.56 172 PRO A N 1
ATOM 1306 C CA . PRO A 1 172 ? -17.711 -14.316 4.893 1.00 98.56 172 PRO A CA 1
ATOM 1307 C C . PRO A 1 172 ? -16.667 -15.039 5.751 1.00 98.56 172 PRO A C 1
ATOM 1309 O O . PRO A 1 172 ? -15.618 -15.434 5.239 1.00 98.56 172 PRO A O 1
ATOM 1312 N N . LEU A 1 173 ? -16.936 -15.245 7.045 1.00 98.50 173 LEU A N 1
ATOM 1313 C CA . LEU A 1 173 ? -15.974 -15.887 7.954 1.00 98.50 173 LEU A CA 1
ATOM 1314 C C . LEU A 1 173 ? -15.625 -17.319 7.530 1.00 98.50 173 LEU A C 1
ATOM 1316 O O . LEU A 1 173 ? -14.496 -17.759 7.740 1.00 98.50 173 LEU A O 1
ATOM 1320 N N . GLU A 1 174 ? -16.562 -18.030 6.902 1.00 98.00 174 GLU A N 1
ATOM 1321 C CA . GLU A 1 174 ? -16.350 -19.377 6.368 1.00 98.00 174 GLU A CA 1
ATOM 1322 C C . GLU A 1 174 ? -15.308 -19.388 5.246 1.00 98.00 174 GLU A C 1
ATOM 1324 O O . GLU A 1 174 ? -14.518 -20.324 5.144 1.00 98.00 174 GLU A O 1
ATOM 1329 N N . GLU A 1 175 ? -15.299 -18.340 4.419 1.00 98.00 175 GLU A N 1
ATOM 1330 C CA . GLU A 1 175 ? -14.305 -18.146 3.364 1.00 98.00 175 GLU A CA 1
ATOM 1331 C C . GLU A 1 175 ? -12.989 -17.602 3.941 1.00 98.00 175 GLU A C 1
ATOM 1333 O O . GLU A 1 175 ? -11.912 -18.023 3.527 1.00 98.00 175 GLU A O 1
ATOM 1338 N N . LEU A 1 176 ? -13.065 -16.707 4.932 1.00 98.12 176 LEU A N 1
ATOM 1339 C CA . LEU A 1 176 ? -11.904 -16.094 5.578 1.00 98.12 176 LEU A CA 1
ATOM 1340 C C . LEU A 1 176 ? -11.080 -17.096 6.405 1.00 98.12 176 LEU A C 1
ATOM 1342 O O . LEU A 1 176 ? -9.863 -16.953 6.513 1.00 98.12 176 LEU A O 1
ATOM 1346 N N . GLY A 1 177 ? -11.738 -18.088 7.015 1.00 97.88 177 GLY A N 1
ATOM 1347 C CA . GLY A 1 177 ? -11.112 -19.199 7.740 1.00 97.88 177 GLY A CA 1
ATOM 1348 C C . GLY A 1 177 ? -10.413 -18.831 9.055 1.00 97.88 177 GLY A C 1
ATOM 1349 O O . GLY A 1 177 ? -9.701 -19.660 9.621 1.00 97.88 177 GLY A O 1
ATOM 1350 N N . ARG A 1 178 ? -10.575 -17.595 9.539 1.00 98.25 178 ARG A N 1
ATOM 1351 C CA . ARG A 1 178 ? -9.908 -17.034 10.730 1.00 98.25 178 ARG A CA 1
ATOM 1352 C C . ARG A 1 178 ? -10.610 -15.752 11.214 1.00 98.25 178 ARG A C 1
ATOM 1354 O O . ARG A 1 178 ? -11.405 -15.197 10.455 1.00 98.25 178 ARG A O 1
ATOM 1361 N N . PRO A 1 179 ? -10.318 -15.258 12.434 1.00 98.69 179 PRO A N 1
ATOM 1362 C CA . PRO A 1 179 ? -10.893 -14.011 12.935 1.00 98.69 179 PRO A CA 1
ATOM 1363 C C . PRO A 1 179 ? -10.548 -12.791 12.073 1.00 98.69 179 PRO A C 1
ATOM 1365 O O . PRO A 1 179 ? -9.463 -12.725 11.490 1.00 98.69 179 PRO A O 1
ATOM 1368 N N . ARG A 1 180 ? -11.424 -11.784 12.018 1.00 98.81 180 ARG A N 1
ATOM 1369 C CA . ARG A 1 180 ? -11.071 -10.459 11.479 1.00 98.81 180 ARG A CA 1
ATOM 1370 C C . ARG A 1 180 ? -10.112 -9.770 12.437 1.00 98.81 180 ARG A C 1
ATOM 1372 O O . ARG A 1 180 ? -10.431 -9.639 13.616 1.00 98.81 180 ARG A O 1
ATOM 1379 N N . ILE A 1 181 ? -8.966 -9.338 11.926 1.00 98.81 181 ILE A N 1
ATOM 1380 C CA . ILE A 1 181 ? -7.928 -8.678 12.718 1.00 98.81 181 ILE A CA 1
ATOM 1381 C C . ILE A 1 181 ? -8.181 -7.172 12.684 1.00 98.81 181 ILE A C 1
ATOM 1383 O O . ILE A 1 181 ? -8.394 -6.619 11.602 1.00 98.81 181 ILE A O 1
ATOM 1387 N N . ASP A 1 182 ? -8.190 -6.520 13.849 1.00 98.88 182 ASP A N 1
ATOM 1388 C CA . ASP A 1 182 ? -8.268 -5.060 13.918 1.00 98.88 182 ASP A CA 1
ATOM 1389 C C . ASP A 1 182 ? -6.961 -4.434 13.430 1.00 98.88 182 ASP A C 1
ATOM 1391 O O . ASP A 1 182 ? -5.892 -5.048 13.435 1.00 98.88 182 ASP A O 1
ATOM 1395 N N . VAL A 1 183 ? -7.048 -3.208 12.941 1.00 98.81 183 VAL A N 1
ATOM 1396 C CA . VAL A 1 183 ? -5.918 -2.526 12.318 1.00 98.81 183 VAL A CA 1
ATOM 1397 C C . VAL A 1 183 ? -5.875 -1.086 12.771 1.00 98.81 183 VAL A C 1
ATOM 1399 O O . VAL A 1 183 ? -6.911 -0.448 12.867 1.00 98.81 183 VAL A O 1
ATOM 1402 N N . VAL A 1 184 ? -4.684 -0.538 12.976 1.00 98.69 184 VAL A N 1
ATOM 1403 C CA . VAL A 1 184 ? -4.487 0.913 13.099 1.00 98.69 184 VAL A CA 1
ATOM 1404 C C . VAL A 1 184 ? -3.601 1.343 11.945 1.00 98.69 184 VAL A C 1
ATOM 1406 O O . VAL A 1 184 ? -2.452 0.921 11.856 1.00 98.69 184 VAL A O 1
ATOM 1409 N N . VAL A 1 185 ? -4.143 2.137 11.026 1.00 98.56 185 VAL A N 1
ATOM 1410 C CA . VAL A 1 185 ? -3.495 2.448 9.750 1.00 98.56 185 VAL A CA 1
ATOM 1411 C C . VAL A 1 185 ? -3.009 3.889 9.753 1.00 98.56 185 VAL A C 1
ATOM 1413 O O . VAL A 1 185 ? -3.800 4.823 9.622 1.00 98.56 185 VAL A O 1
ATOM 1416 N N . SER A 1 186 ? -1.696 4.065 9.830 1.00 98.06 186 SER A N 1
ATOM 1417 C CA . SER A 1 186 ? -1.021 5.355 9.710 1.00 98.06 186 SER A CA 1
ATOM 1418 C C . SER A 1 186 ? -0.648 5.615 8.251 1.00 98.06 186 SER A C 1
ATOM 1420 O O . SER A 1 186 ? 0.339 5.099 7.724 1.00 98.06 186 SER A O 1
ATOM 1422 N N . CYS A 1 187 ? -1.449 6.422 7.564 1.00 98.25 187 CYS A N 1
ATOM 1423 C CA . CYS A 1 187 ? -1.168 6.852 6.201 1.00 98.25 187 CYS A CA 1
ATOM 1424 C C . CYS A 1 187 ? -0.191 8.032 6.218 1.00 98.25 187 CYS A C 1
ATOM 1426 O O . CYS A 1 187 ? -0.435 9.055 6.856 1.00 98.25 187 CYS A O 1
ATOM 1428 N N . SER A 1 188 ? 0.906 7.920 5.469 1.00 98.06 188 SER A N 1
ATOM 1429 C CA . SER A 1 188 ? 1.775 9.072 5.207 1.00 98.06 188 SER A CA 1
ATOM 1430 C C . SER A 1 188 ? 1.010 10.210 4.513 1.00 98.06 188 SER A C 1
ATOM 1432 O O . SER A 1 188 ? 0.094 9.962 3.726 1.00 98.06 188 SER A O 1
ATOM 1434 N N . GLY A 1 189 ? 1.438 11.463 4.711 1.00 97.56 189 GLY A N 1
ATOM 1435 C CA . GLY A 1 189 ? 0.842 12.613 4.013 1.00 97.56 189 GLY A CA 1
ATOM 1436 C C . GLY A 1 189 ? 0.847 12.474 2.481 1.00 97.56 189 GLY A C 1
ATOM 1437 O O . GLY A 1 189 ? -0.131 12.821 1.831 1.00 97.56 189 GLY A O 1
ATOM 1438 N N . VAL A 1 190 ? 1.889 11.862 1.901 1.00 97.12 190 VAL A N 1
ATOM 1439 C CA . VAL A 1 190 ? 1.941 11.570 0.454 1.00 97.12 190 VAL A CA 1
ATOM 1440 C C . VAL A 1 190 ? 0.900 10.523 0.048 1.00 97.12 190 VAL A C 1
ATOM 1442 O O . VAL A 1 190 ? 0.287 10.650 -1.009 1.00 97.12 190 VAL A O 1
ATOM 1445 N N . PHE A 1 191 ? 0.666 9.495 0.873 1.00 98.31 191 PHE A N 1
ATOM 1446 C CA . PHE A 1 191 ? -0.412 8.536 0.621 1.00 98.31 191 PHE A CA 1
ATOM 1447 C C . PHE A 1 191 ? -1.778 9.225 0.670 1.00 98.31 191 PHE A C 1
ATOM 1449 O O . PHE A 1 191 ? -2.590 9.005 -0.222 1.00 98.31 191 PHE A O 1
ATOM 1456 N N . ARG A 1 192 ? -2.011 10.104 1.654 1.00 98.38 192 ARG A N 1
ATOM 1457 C CA . ARG A 1 192 ? -3.238 10.910 1.738 1.00 98.38 192 ARG A CA 1
ATOM 1458 C C . ARG A 1 192 ? -3.457 11.727 0.469 1.00 98.38 192 ARG A C 1
ATOM 1460 O O . ARG A 1 192 ? -4.556 11.711 -0.070 1.00 98.38 192 ARG A O 1
ATOM 1467 N N . ASP A 1 193 ? -2.431 12.410 -0.023 1.00 98.00 193 ASP A N 1
ATOM 1468 C CA . ASP A 1 193 ? -2.586 13.315 -1.164 1.00 98.00 193 ASP A CA 1
ATOM 1469 C C . ASP A 1 193 ? -2.830 12.575 -2.489 1.00 98.00 193 ASP A C 1
ATOM 1471 O O . ASP A 1 193 ? -3.554 13.076 -3.348 1.00 98.00 193 ASP A O 1
ATOM 1475 N N . LEU A 1 194 ? -2.268 11.372 -2.651 1.00 97.69 194 LEU A N 1
ATOM 1476 C CA . LEU A 1 194 ? -2.414 10.570 -3.872 1.00 97.69 194 LEU A CA 1
ATOM 1477 C C . LEU A 1 194 ? -3.610 9.608 -3.840 1.00 97.69 194 LEU A C 1
ATOM 1479 O O . LEU A 1 194 ? -4.224 9.357 -4.874 1.00 97.69 194 LEU A O 1
ATOM 1483 N N . PHE A 1 195 ? -3.929 9.055 -2.669 1.00 98.19 195 PHE A N 1
ATOM 1484 C CA . PHE A 1 195 ? -4.805 7.893 -2.508 1.00 98.19 195 PHE A CA 1
ATOM 1485 C C . PHE A 1 195 ? -5.889 8.104 -1.440 1.00 98.19 195 PHE A C 1
ATOM 1487 O O . PHE A 1 195 ? -6.318 7.158 -0.777 1.00 98.19 195 PHE A O 1
ATOM 1494 N N . ILE A 1 196 ? -6.398 9.332 -1.280 1.00 97.94 196 ILE A N 1
ATOM 1495 C CA . ILE A 1 196 ? -7.513 9.617 -0.356 1.00 97.94 196 ILE A CA 1
ATOM 1496 C C . ILE A 1 196 ? -8.769 8.779 -0.653 1.00 97.94 196 ILE A C 1
ATOM 1498 O O . ILE A 1 196 ? -9.517 8.410 0.252 1.00 97.94 196 ILE A O 1
ATOM 1502 N N . ASN A 1 197 ? -8.992 8.419 -1.920 1.00 97.69 197 ASN A N 1
ATOM 1503 C CA . ASN A 1 197 ? -10.050 7.494 -2.323 1.00 97.69 197 ASN A CA 1
ATOM 1504 C C . ASN A 1 197 ? -9.842 6.093 -1.723 1.00 97.69 197 ASN A C 1
ATOM 1506 O O . ASN A 1 197 ? -10.812 5.459 -1.314 1.00 97.69 197 ASN A O 1
ATOM 1510 N N . GLN A 1 198 ? -8.595 5.636 -1.608 1.00 98.25 198 GLN A N 1
ATOM 1511 C CA . GLN A 1 198 ? -8.259 4.360 -0.977 1.00 98.25 198 GLN A CA 1
ATOM 1512 C C . GLN A 1 198 ? -8.381 4.429 0.546 1.00 98.25 198 GLN A C 1
ATOM 1514 O O . GLN A 1 198 ? -8.875 3.484 1.155 1.00 98.25 198 GLN A O 1
ATOM 1519 N N . MET A 1 199 ? -8.056 5.572 1.165 1.00 98.56 199 MET A N 1
ATOM 1520 C CA . MET A 1 199 ? -8.379 5.810 2.580 1.00 98.56 199 MET A CA 1
ATOM 1521 C C . MET A 1 199 ? -9.887 5.683 2.838 1.00 98.56 199 MET A C 1
ATOM 1523 O O . MET A 1 199 ? -10.294 5.036 3.800 1.00 98.56 199 MET A O 1
ATOM 1527 N N . ASN A 1 200 ? -10.723 6.234 1.948 1.00 98.25 200 ASN A N 1
ATOM 1528 C CA . ASN A 1 200 ? -12.178 6.095 2.047 1.00 98.25 200 ASN A CA 1
ATOM 1529 C C . ASN A 1 200 ? -12.646 4.637 1.915 1.00 98.25 200 ASN A C 1
ATOM 1531 O O . ASN A 1 200 ? -13.570 4.227 2.618 1.00 98.25 200 ASN A O 1
ATOM 1535 N N . LEU A 1 201 ? -12.028 3.856 1.023 1.00 97.31 201 LEU A N 1
ATOM 1536 C CA . LEU A 1 201 ? -12.357 2.440 0.849 1.00 97.31 201 LEU A CA 1
ATOM 1537 C C . LEU A 1 201 ? -11.973 1.602 2.066 1.00 97.31 201 LEU A C 1
ATOM 1539 O O . LEU A 1 201 ? -12.787 0.790 2.506 1.00 97.31 201 LEU A O 1
ATOM 1543 N N . MET A 1 202 ? -10.789 1.833 2.637 1.00 97.88 202 MET A N 1
ATOM 1544 C CA . MET A 1 202 ? -10.367 1.177 3.876 1.00 97.88 202 MET A CA 1
ATOM 1545 C C . MET A 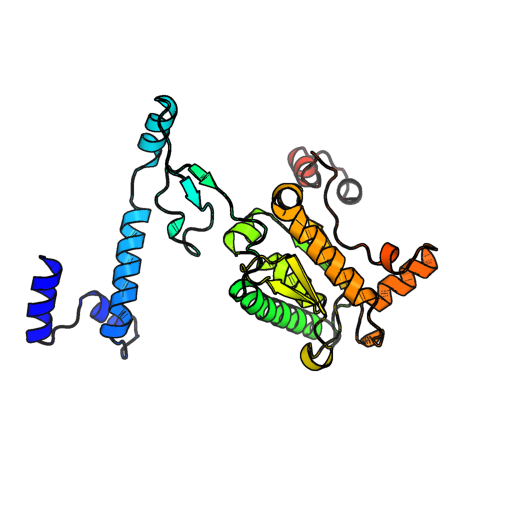1 202 ? -11.309 1.505 5.032 1.00 97.88 202 MET A C 1
ATOM 1547 O O . MET A 1 202 ? -11.815 0.589 5.671 1.00 97.88 202 MET A O 1
ATOM 1551 N N . ASP A 1 203 ? -11.603 2.789 5.264 1.00 98.69 203 ASP A N 1
ATOM 1552 C CA . ASP A 1 203 ? -12.504 3.219 6.341 1.00 98.69 203 ASP A CA 1
ATOM 1553 C C . ASP A 1 203 ? -13.891 2.575 6.206 1.00 98.69 203 ASP A C 1
ATOM 1555 O O . ASP A 1 203 ? -14.448 2.058 7.176 1.00 98.69 203 ASP A O 1
ATOM 1559 N N . ARG A 1 204 ? -14.427 2.523 4.980 1.00 98.44 204 ARG A N 1
ATOM 1560 C CA . ARG A 1 204 ? -15.695 1.843 4.698 1.00 98.44 204 ARG A CA 1
ATOM 1561 C C . ARG A 1 204 ? -15.624 0.354 5.031 1.00 98.44 204 ARG A C 1
ATOM 1563 O O . ARG A 1 204 ? -16.541 -0.147 5.674 1.00 98.44 204 ARG A O 1
ATOM 1570 N N . GLY A 1 205 ? -14.565 -0.333 4.607 1.00 98.44 205 GLY A N 1
ATOM 1571 C CA . GLY A 1 205 ? -14.368 -1.761 4.861 1.00 98.44 205 GLY A CA 1
ATOM 1572 C C . GLY A 1 205 ? -14.236 -2.088 6.349 1.00 98.44 205 GLY A C 1
ATOM 1573 O O . GLY A 1 205 ? -14.884 -3.010 6.835 1.00 98.44 205 GLY A O 1
ATOM 1574 N N . ILE A 1 206 ? -13.462 -1.292 7.086 1.00 98.75 206 ILE A N 1
ATOM 1575 C CA . ILE A 1 206 ? -13.261 -1.452 8.532 1.00 98.75 206 ILE A CA 1
ATOM 1576 C C . ILE A 1 206 ? -14.576 -1.245 9.286 1.00 98.75 206 ILE A C 1
ATOM 1578 O O . ILE A 1 206 ? -14.952 -2.074 10.111 1.00 98.75 206 ILE A O 1
ATOM 1582 N N . LYS A 1 207 ? -15.336 -0.202 8.939 1.00 98.75 207 LYS A N 1
ATOM 1583 C CA . LYS A 1 207 ? -16.669 0.036 9.511 1.00 98.75 207 LYS A CA 1
ATOM 1584 C C . LYS A 1 207 ? -17.650 -1.092 9.195 1.00 98.75 207 LYS A C 1
ATOM 1586 O O . LYS A 1 207 ? -18.399 -1.498 10.075 1.00 98.75 207 LYS A O 1
ATOM 1591 N N . MET A 1 208 ? -17.615 -1.641 7.977 1.00 98.62 208 MET A N 1
ATOM 1592 C CA . MET A 1 208 ? -18.419 -2.819 7.623 1.00 98.62 208 MET A CA 1
ATOM 1593 C C . MET A 1 208 ? -18.059 -4.038 8.481 1.00 98.62 208 MET A C 1
ATOM 1595 O O . MET A 1 208 ? -18.959 -4.748 8.918 1.00 98.62 208 MET A O 1
ATOM 1599 N N . ALA A 1 209 ? -16.771 -4.269 8.750 1.00 98.75 209 ALA A N 1
ATOM 1600 C CA . ALA A 1 209 ? -16.334 -5.341 9.639 1.00 98.75 209 ALA A CA 1
ATOM 1601 C C . ALA A 1 209 ? -16.778 -5.103 11.091 1.00 98.75 209 ALA A C 1
ATOM 1603 O O . ALA A 1 209 ? -17.275 -6.030 11.722 1.00 98.75 209 ALA A O 1
ATOM 1604 N N . ALA A 1 210 ? -16.675 -3.875 11.607 1.00 98.75 210 ALA A N 1
ATOM 1605 C CA . ALA A 1 210 ? -17.147 -3.537 12.952 1.00 98.75 210 ALA A CA 1
ATOM 1606 C C . ALA A 1 210 ? -18.665 -3.753 13.111 1.00 98.75 210 ALA A C 1
ATOM 1608 O O . ALA A 1 210 ? -19.132 -4.256 14.134 1.00 98.75 210 ALA A O 1
ATOM 1609 N N . GLU A 1 211 ? -19.445 -3.393 12.090 1.00 98.62 211 GLU A N 1
ATOM 1610 C CA . GLU A 1 211 ? -20.909 -3.484 12.086 1.00 98.62 211 GLU A CA 1
ATOM 1611 C C . GLU A 1 211 ? -21.437 -4.911 11.853 1.00 98.62 211 GLU A C 1
ATOM 1613 O O . GLU A 1 211 ? -22.597 -5.173 12.176 1.00 98.62 211 GLU A O 1
ATOM 1618 N N . ALA A 1 212 ? -20.608 -5.832 11.347 1.00 98.50 212 ALA A N 1
ATOM 1619 C CA . ALA A 1 212 ? -20.998 -7.206 11.034 1.00 98.50 212 ALA A CA 1
ATOM 1620 C C . ALA A 1 212 ? -21.532 -7.962 12.263 1.00 98.50 212 ALA A C 1
ATOM 1622 O O . ALA A 1 212 ? -20.959 -7.888 13.349 1.00 98.50 212 ALA A O 1
ATOM 1623 N N . ASP A 1 213 ? -22.625 -8.709 12.099 1.00 98.12 213 ASP A N 1
ATOM 1624 C CA . ASP A 1 213 ? -23.207 -9.520 13.174 1.00 98.12 213 ASP A CA 1
ATOM 1625 C C . ASP A 1 213 ? -22.454 -10.849 13.316 1.00 98.12 213 ASP A C 1
ATOM 1627 O O . ASP A 1 213 ? -22.861 -11.890 12.802 1.00 98.12 213 ASP A O 1
ATOM 1631 N N . GLU A 1 214 ? -21.288 -10.780 13.955 1.00 98.44 214 GLU A N 1
ATOM 1632 C CA . GLU A 1 214 ? -20.354 -11.892 14.114 1.00 98.44 214 GLU A CA 1
ATOM 1633 C C . GLU A 1 214 ? -19.897 -12.032 15.577 1.00 98.44 214 GLU A C 1
ATOM 1635 O O . GLU A 1 214 ? -19.863 -11.039 16.315 1.00 98.44 214 GLU A O 1
ATOM 1640 N N . PRO A 1 215 ? -19.509 -13.244 16.022 1.00 98.56 215 PRO A N 1
ATOM 1641 C CA . PRO A 1 215 ? -18.954 -13.450 17.357 1.00 98.56 215 PRO A CA 1
ATOM 1642 C C . PRO A 1 215 ? -17.682 -12.623 17.585 1.00 98.56 215 PRO A C 1
ATOM 1644 O O . PRO A 1 215 ? -16.813 -12.576 16.717 1.00 98.56 215 PRO A O 1
ATOM 1647 N N . LEU A 1 216 ? -17.525 -12.045 18.781 1.00 98.56 216 LEU A N 1
ATOM 1648 C CA . LEU A 1 216 ? -16.382 -11.176 19.112 1.00 98.56 216 LEU A CA 1
ATOM 1649 C C . LEU A 1 216 ? -15.027 -11.900 19.025 1.00 98.56 216 LEU A C 1
ATOM 1651 O O . LEU A 1 216 ? -14.043 -11.307 18.599 1.00 98.56 216 LEU A O 1
ATOM 1655 N N . GLU A 1 217 ? -14.995 -13.200 19.328 1.00 98.06 217 GLU A N 1
ATOM 1656 C CA . GLU A 1 217 ? -13.800 -14.055 19.190 1.00 98.06 217 GLU A CA 1
ATOM 1657 C C . GLU A 1 217 ? -13.369 -14.277 17.728 1.00 98.06 217 GLU A C 1
ATOM 1659 O O . GLU A 1 217 ? -12.252 -14.712 17.460 1.00 98.06 217 GLU A O 1
ATOM 1664 N N . MET A 1 218 ? -14.257 -13.991 16.772 1.00 98.62 218 MET A N 1
ATOM 1665 C CA . MET A 1 218 ? -13.999 -14.095 15.333 1.00 98.62 218 MET A CA 1
ATOM 1666 C C . MET A 1 218 ? -13.940 -12.726 14.647 1.00 98.62 218 MET A C 1
ATOM 1668 O O . MET A 1 218 ? -13.717 -12.655 13.439 1.00 98.62 218 MET A O 1
ATOM 1672 N N . ASN A 1 219 ? -14.120 -11.633 15.386 1.00 98.88 219 ASN A N 1
ATOM 1673 C CA . ASN A 1 219 ? -14.126 -10.291 14.829 1.00 98.88 219 ASN A CA 1
ATOM 1674 C C . ASN A 1 219 ? -13.588 -9.285 15.851 1.00 98.88 219 ASN A C 1
ATOM 1676 O O . ASN A 1 219 ? -14.342 -8.649 16.594 1.00 98.88 219 ASN A O 1
ATOM 1680 N N . PHE A 1 220 ? -12.264 -9.128 15.855 1.00 98.88 220 PHE A N 1
ATOM 1681 C CA . PHE A 1 220 ? -11.574 -8.230 16.777 1.00 98.88 220 PHE A CA 1
ATOM 1682 C C . PHE A 1 220 ? -11.856 -6.755 16.472 1.00 98.88 220 PHE A C 1
ATOM 1684 O O . PHE A 1 220 ? -11.908 -5.944 17.391 1.00 98.88 220 PHE A O 1
ATOM 1691 N N . VAL A 1 221 ? -12.166 -6.415 15.213 1.00 98.88 221 VAL A N 1
ATOM 1692 C CA . VAL A 1 221 ? -12.621 -5.064 14.836 1.00 98.88 221 VAL A CA 1
ATOM 1693 C C . VAL A 1 221 ? -13.882 -4.692 15.614 1.00 98.88 221 VAL A C 1
ATOM 1695 O O . VAL A 1 221 ? -13.949 -3.638 16.243 1.00 98.88 221 VAL A O 1
ATOM 1698 N N . ARG A 1 222 ? -14.883 -5.579 15.602 1.00 98.81 222 ARG A N 1
ATOM 1699 C CA . ARG A 1 222 ? -16.142 -5.393 16.325 1.00 98.81 222 ARG A CA 1
ATOM 1700 C C . ARG A 1 222 ? -15.941 -5.428 17.834 1.00 98.81 222 ARG A C 1
ATOM 1702 O O . ARG A 1 222 ? -16.511 -4.585 18.520 1.00 98.81 222 ARG A O 1
ATOM 1709 N N . LYS A 1 223 ? -15.148 -6.382 18.335 1.00 98.88 223 LYS A N 1
ATOM 1710 C CA . LYS A 1 223 ? -14.816 -6.514 19.761 1.00 98.88 223 LYS A CA 1
ATOM 1711 C C . LYS A 1 223 ? -14.297 -5.191 20.323 1.00 98.88 223 LYS A C 1
ATOM 1713 O O . LYS A 1 223 ? -14.916 -4.644 21.230 1.00 98.88 223 LYS A O 1
ATOM 1718 N N . HIS A 1 224 ? -13.239 -4.643 19.725 1.00 98.88 224 HIS A N 1
ATOM 1719 C CA . HIS A 1 224 ? -12.648 -3.388 20.185 1.00 98.88 224 HIS A CA 1
ATOM 1720 C C . HIS A 1 224 ? -13.574 -2.192 19.964 1.00 98.88 224 HIS A C 1
ATOM 1722 O O . HIS A 1 224 ? -13.676 -1.331 20.831 1.00 98.88 224 HIS A O 1
ATOM 1728 N N . ALA A 1 225 ? -14.261 -2.115 18.819 1.00 98.75 225 ALA A N 1
ATOM 1729 C CA . ALA A 1 225 ? -15.129 -0.977 18.528 1.00 98.75 225 ALA A CA 1
ATOM 1730 C C . ALA A 1 225 ? -16.341 -0.898 19.474 1.00 98.75 225 ALA A C 1
ATOM 1732 O O . ALA A 1 225 ? -16.773 0.204 19.796 1.00 98.75 225 ALA A O 1
ATOM 1733 N N . LEU A 1 226 ? -16.888 -2.031 19.936 1.00 98.75 226 LEU A N 1
ATOM 1734 C CA . LEU A 1 226 ? -17.962 -2.048 20.937 1.00 98.75 226 LEU A CA 1
ATOM 1735 C C . LEU A 1 226 ? -17.475 -1.554 22.303 1.00 98.75 226 LEU A C 1
ATOM 1737 O O . LEU A 1 226 ? -18.127 -0.696 22.892 1.00 98.75 226 LEU A O 1
ATOM 1741 N N . GLU A 1 227 ? -16.328 -2.055 22.766 1.00 98.69 227 GLU A N 1
ATOM 1742 C CA . GLU A 1 227 ? -15.701 -1.624 24.023 1.00 98.69 227 GLU A CA 1
ATOM 1743 C C . GLU A 1 227 ? -15.404 -0.116 24.005 1.00 98.69 227 GLU A C 1
ATOM 1745 O O . GLU A 1 227 ? -15.820 0.623 24.895 1.00 98.69 227 GLU A O 1
ATOM 1750 N N . GLN A 1 228 ? -14.790 0.370 22.924 1.00 98.75 228 GLN A N 1
ATOM 1751 C CA . GLN A 1 228 ? -14.472 1.788 22.736 1.00 98.75 228 GLN A CA 1
ATOM 1752 C C . GLN A 1 228 ? -15.724 2.667 22.611 1.00 98.75 228 GLN A C 1
ATOM 1754 O O . GLN A 1 228 ? -15.728 3.802 23.082 1.00 98.75 228 GLN A O 1
ATOM 1759 N N . ALA A 1 229 ? -16.793 2.176 21.974 1.00 98.62 229 ALA A N 1
ATOM 1760 C CA . ALA A 1 229 ? -18.052 2.912 21.867 1.00 98.62 229 ALA A CA 1
ATOM 1761 C C . ALA A 1 229 ? -18.705 3.116 23.239 1.00 98.62 229 ALA A C 1
ATOM 1763 O O . ALA A 1 229 ? -19.218 4.203 23.513 1.00 98.62 229 ALA A O 1
ATOM 1764 N N . GLU A 1 230 ? -18.661 2.094 24.099 1.00 98.44 230 GLU A N 1
ATOM 1765 C CA . GLU A 1 230 ? -19.154 2.174 25.474 1.00 98.44 230 GLU A CA 1
ATOM 1766 C C . GLU A 1 230 ? -18.307 3.135 26.318 1.00 98.44 230 GLU A C 1
ATOM 1768 O O . GLU A 1 230 ? -18.863 4.030 26.955 1.00 98.44 230 GLU A O 1
ATOM 1773 N N . GLU A 1 231 ? -16.977 3.007 26.271 1.00 98.50 231 GLU A N 1
ATOM 1774 C CA . GLU A 1 231 ? -16.054 3.848 27.044 1.00 98.50 231 GLU A CA 1
ATOM 1775 C C . GLU A 1 231 ? -16.150 5.334 26.660 1.00 98.50 231 GLU A C 1
ATOM 1777 O O . GLU A 1 231 ? -16.189 6.209 27.527 1.00 98.50 231 GLU A O 1
ATOM 1782 N N . LEU A 1 232 ? -16.220 5.630 25.359 1.00 97.94 232 LEU A N 1
ATOM 1783 C CA . LEU A 1 232 ? -16.234 7.000 24.840 1.00 97.94 232 LEU A CA 1
ATOM 1784 C C . LEU A 1 232 ? -17.644 7.603 24.742 1.00 97.94 232 LEU A C 1
ATOM 1786 O O . LEU A 1 232 ? -17.779 8.806 24.516 1.00 97.94 232 LEU A O 1
ATOM 1790 N N . GLY A 1 233 ? -18.698 6.793 24.885 1.00 98.25 233 GLY A N 1
ATOM 1791 C CA . GLY A 1 233 ? -20.088 7.234 24.741 1.00 98.25 233 GLY A CA 1
ATOM 1792 C C . GLY A 1 233 ? -20.454 7.674 23.317 1.00 98.25 233 GLY A C 1
ATOM 1793 O O . GLY A 1 233 ? -21.246 8.602 23.144 1.00 98.25 233 GLY A O 1
ATOM 1794 N N . VAL A 1 234 ? -19.871 7.034 22.299 1.00 98.44 234 VAL A N 1
ATOM 1795 C CA . VAL A 1 234 ? -20.074 7.344 20.869 1.00 98.44 234 VAL A CA 1
ATOM 1796 C C . VAL A 1 234 ? -20.733 6.176 20.134 1.00 98.44 234 VAL A C 1
ATOM 1798 O O . VAL A 1 234 ? -20.917 5.093 20.686 1.00 98.44 234 VAL A O 1
ATOM 1801 N N . SER A 1 235 ? -21.115 6.366 18.870 1.00 98.19 235 SER A N 1
ATOM 1802 C CA . SER A 1 235 ? -21.637 5.252 18.072 1.00 98.19 235 SER A CA 1
ATOM 1803 C C . SER A 1 235 ? -20.547 4.225 17.738 1.00 98.19 235 SER A C 1
ATOM 1805 O O . SER A 1 235 ? -19.375 4.569 17.586 1.00 98.19 235 SER A O 1
ATOM 1807 N N . LEU A 1 236 ? -20.941 2.965 17.512 1.00 97.62 236 LEU A N 1
ATOM 1808 C CA . LEU A 1 236 ? -20.036 1.900 17.045 1.00 97.62 236 LEU A CA 1
ATOM 1809 C C . LEU A 1 236 ? -19.227 2.328 15.809 1.00 97.62 236 LEU A C 1
ATOM 1811 O O . LEU A 1 236 ? -18.029 2.070 15.700 1.00 97.62 236 LEU A O 1
ATOM 1815 N N . ARG A 1 237 ? -19.887 3.025 14.880 1.00 95.81 237 ARG A N 1
ATOM 1816 C CA . ARG A 1 237 ? -19.267 3.489 13.641 1.00 95.81 237 ARG A CA 1
ATOM 1817 C C . ARG A 1 237 ? -18.204 4.560 13.900 1.00 95.81 237 ARG A C 1
ATOM 1819 O O . ARG A 1 237 ? -17.172 4.540 13.235 1.00 95.81 237 ARG A O 1
ATOM 1826 N N . GLU A 1 238 ? -18.422 5.462 14.855 1.00 97.44 238 GLU A N 1
ATOM 1827 C CA . GLU A 1 238 ? -17.424 6.458 15.274 1.00 97.44 238 GLU A CA 1
ATOM 1828 C C . GLU A 1 238 ? -16.256 5.812 16.028 1.00 97.44 238 GLU A C 1
ATOM 1830 O O . GLU A 1 238 ? -15.104 6.148 15.755 1.00 97.44 238 GLU A O 1
ATOM 1835 N N . ALA A 1 239 ? -16.534 4.835 16.897 1.00 98.25 239 ALA A N 1
ATOM 1836 C CA . ALA A 1 239 ? -15.515 4.086 17.631 1.00 98.25 239 ALA A CA 1
ATOM 1837 C C . ALA A 1 239 ? -14.610 3.239 16.717 1.00 98.25 239 ALA A C 1
ATOM 1839 O O . ALA A 1 239 ? -13.449 3.009 17.035 1.00 98.25 239 ALA A O 1
ATOM 1840 N N . SER A 1 240 ? -15.103 2.820 15.546 1.00 97.81 240 SER A N 1
ATOM 1841 C CA . SER A 1 240 ? -14.344 2.044 14.547 1.00 97.81 240 SER A CA 1
ATOM 1842 C C . SER A 1 240 ? -13.437 2.875 13.615 1.00 97.81 240 SER A C 1
ATOM 1844 O O . SER A 1 240 ? -13.023 2.404 12.556 1.00 97.81 240 SER A O 1
ATOM 1846 N N . CYS A 1 241 ? -13.112 4.122 13.971 1.00 98.19 241 CYS A N 1
ATOM 1847 C CA . CYS A 1 241 ? -12.139 4.928 13.227 1.00 98.19 241 CYS A CA 1
ATOM 1848 C C . CYS A 1 241 ? -10.722 4.347 13.377 1.00 98.19 241 CYS A C 1
ATOM 1850 O O . CYS A 1 241 ? -10.198 4.253 14.487 1.00 98.19 241 CYS A O 1
ATOM 1852 N N . ARG A 1 242 ? -10.106 3.955 12.253 1.00 98.62 242 ARG A N 1
ATOM 1853 C CA . ARG A 1 242 ? -8.786 3.290 12.211 1.00 98.62 242 ARG A CA 1
ATOM 1854 C C . ARG A 1 242 ? -7.807 3.841 11.173 1.00 98.62 242 ARG A C 1
ATOM 1856 O O . ARG A 1 242 ? -6.647 3.442 11.168 1.00 98.62 242 ARG A O 1
ATOM 1863 N N . VAL A 1 243 ? -8.260 4.720 10.278 1.00 98.56 243 VAL A N 1
ATOM 1864 C CA . VAL A 1 243 ? -7.449 5.263 9.178 1.00 98.56 243 VAL A CA 1
ATOM 1865 C C . VAL A 1 243 ? -7.026 6.687 9.522 1.00 98.56 243 VAL A C 1
ATOM 1867 O O . VAL A 1 243 ? -7.830 7.615 9.447 1.00 98.56 243 VAL A O 1
ATOM 1870 N N . PHE A 1 244 ? -5.759 6.853 9.885 1.00 98.56 244 PHE A N 1
ATOM 1871 C CA . PHE A 1 244 ? -5.175 8.108 10.348 1.00 98.56 244 PHE A CA 1
ATOM 1872 C C . PHE A 1 244 ? -4.143 8.644 9.355 1.00 98.56 244 PHE A C 1
ATOM 1874 O O . PHE A 1 244 ? -3.608 7.915 8.523 1.00 98.56 244 PHE A O 1
ATO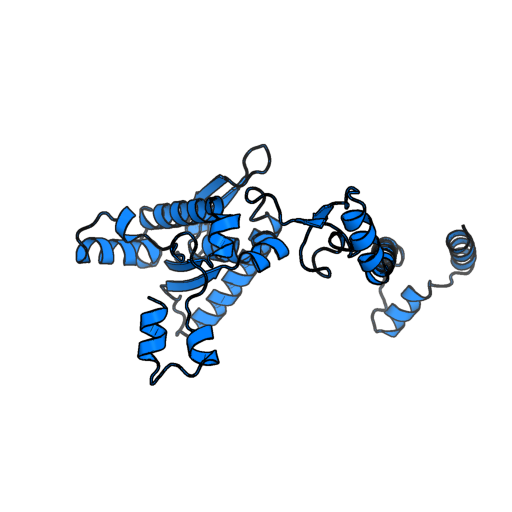M 1881 N N . SER A 1 245 ? -3.876 9.945 9.423 1.00 98.44 245 SER A N 1
ATOM 1882 C CA . SER A 1 245 ? -2.853 10.637 8.637 1.00 98.44 245 SER A CA 1
ATOM 1883 C C . SER A 1 245 ? -2.527 11.967 9.311 1.00 98.44 245 SER A C 1
ATOM 1885 O O . SER A 1 245 ? -3.325 12.486 10.089 1.00 98.44 245 SER A O 1
ATOM 1887 N N . ASN A 1 246 ? -1.407 12.582 8.931 1.00 97.50 246 ASN A N 1
ATOM 1888 C CA . ASN A 1 246 ? -1.161 13.993 9.211 1.00 97.50 246 ASN A CA 1
ATOM 1889 C C . ASN A 1 246 ? -2.310 14.886 8.703 1.00 97.50 246 ASN A C 1
ATOM 1891 O O . ASN A 1 246 ? -2.917 14.599 7.659 1.00 97.50 246 ASN A O 1
ATOM 1895 N N . SER A 1 247 ? -2.502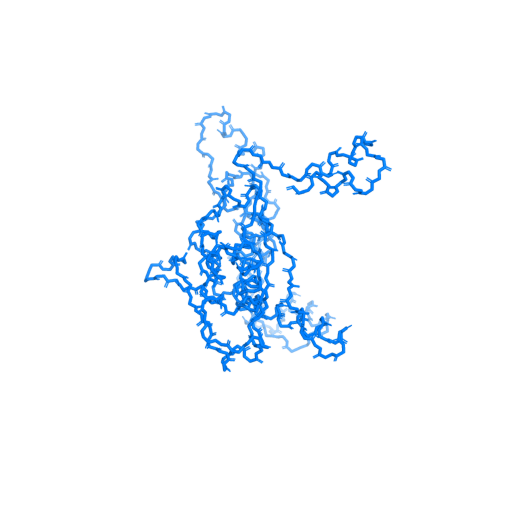 16.028 9.368 1.00 96.88 247 SER A N 1
ATOM 1896 C CA . SER A 1 247 ? -3.334 17.144 8.901 1.00 96.88 247 SER A CA 1
ATOM 1897 C C . SER A 1 247 ? -2.982 17.575 7.477 1.00 96.88 247 SER A C 1
ATOM 1899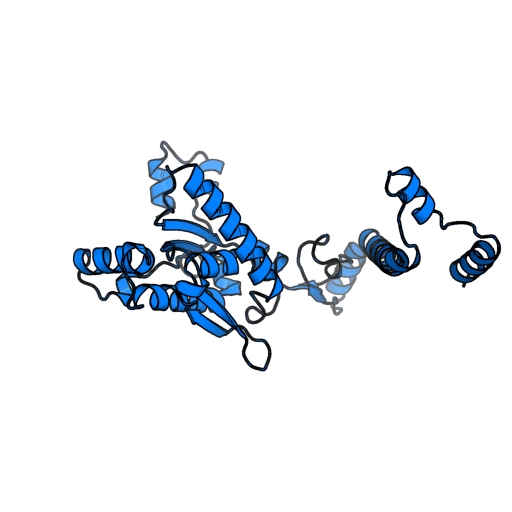 O O . SER A 1 247 ? -1.826 17.485 7.058 1.00 96.88 247 SER A O 1
ATOM 1901 N N . ALA A 1 248 ? -3.976 18.061 6.728 1.00 95.56 248 ALA A N 1
ATOM 1902 C CA . ALA A 1 248 ? -3.794 18.521 5.352 1.00 95.56 248 ALA A CA 1
ATOM 1903 C C . ALA A 1 248 ? -2.656 19.555 5.246 1.00 95.56 248 ALA A C 1
ATOM 1905 O O . ALA A 1 248 ? -2.616 20.520 6.005 1.00 95.56 248 ALA A O 1
ATOM 1906 N N . GLY A 1 249 ? -1.730 19.337 4.308 1.00 95.31 249 GLY A N 1
ATOM 1907 C CA . GLY A 1 249 ? -0.535 20.173 4.136 1.00 95.31 249 GLY A CA 1
ATOM 1908 C C . GLY A 1 249 ? 0.654 19.815 5.039 1.00 95.31 249 GLY A C 1
ATOM 1909 O O . GLY A 1 249 ? 1.749 20.315 4.796 1.00 95.31 249 GLY A O 1
ATOM 1910 N N . SER A 1 250 ? 0.477 18.922 6.017 1.00 96.31 250 SER A N 1
ATOM 1911 C CA . SER A 1 250 ? 1.551 18.407 6.878 1.00 96.31 250 SER A CA 1
ATOM 1912 C C . SER A 1 250 ? 2.019 17.015 6.445 1.00 96.31 250 SER A C 1
ATOM 1914 O O . SER A 1 250 ? 1.241 16.230 5.887 1.00 96.31 250 SER A O 1
ATOM 1916 N N . TYR A 1 251 ? 3.288 16.709 6.743 1.00 95.88 251 TYR A N 1
ATOM 1917 C CA . TYR A 1 251 ? 3.970 15.465 6.382 1.00 95.88 251 TYR A CA 1
ATOM 1918 C C . TYR A 1 251 ? 4.952 15.039 7.479 1.00 95.88 251 TYR A C 1
ATOM 1920 O O . TYR A 1 251 ? 5.590 15.889 8.098 1.00 95.88 251 TYR A O 1
ATOM 1928 N N . SER A 1 252 ? 5.147 13.724 7.614 1.00 92.44 252 SER A N 1
ATOM 1929 C CA . SER A 1 252 ? 6.011 13.079 8.616 1.00 92.44 252 SER A CA 1
ATOM 1930 C C . SER A 1 252 ? 5.511 13.227 10.058 1.00 92.44 252 SER A C 1
ATOM 1932 O O . SER A 1 252 ? 4.657 14.055 10.354 1.00 92.44 252 SER A O 1
ATOM 1934 N N . ALA A 1 253 ? 6.055 12.413 10.961 1.00 90.44 253 ALA A N 1
ATOM 1935 C CA . ALA A 1 253 ? 5.798 12.509 12.398 1.00 90.44 253 ALA A CA 1
ATOM 1936 C C . ALA A 1 253 ? 6.791 13.441 13.123 1.00 90.44 253 ALA A C 1
ATOM 1938 O O . ALA A 1 253 ? 6.833 13.445 14.343 1.00 90.44 253 ALA A O 1
ATOM 1939 N N . ASN A 1 254 ? 7.668 14.154 12.399 1.00 89.94 254 ASN A N 1
ATOM 1940 C CA . ASN A 1 254 ? 8.781 14.958 12.937 1.00 89.94 254 ASN A CA 1
ATOM 1941 C C . ASN A 1 254 ? 9.815 14.222 13.817 1.00 89.94 254 ASN A C 1
ATOM 1943 O O . ASN A 1 254 ? 10.901 14.757 14.022 1.00 89.94 254 ASN A O 1
ATOM 1947 N N . VAL A 1 255 ? 9.578 12.964 14.203 1.00 91.50 255 VAL A N 1
ATOM 1948 C CA . VAL A 1 255 ? 10.530 12.102 14.929 1.00 91.50 255 VAL A CA 1
ATOM 1949 C C . VAL A 1 255 ? 11.899 12.054 14.242 1.00 91.50 255 VAL A C 1
ATOM 1951 O O . VAL A 1 255 ? 12.931 12.204 14.890 1.00 91.50 255 VAL A O 1
ATOM 1954 N N . GLY A 1 256 ? 11.926 11.901 12.913 1.00 89.38 256 GLY A N 1
ATOM 1955 C CA . GLY A 1 256 ? 13.180 11.884 12.151 1.00 89.38 256 GLY A CA 1
ATOM 1956 C C . GLY A 1 256 ? 13.956 13.201 12.248 1.00 89.38 256 GLY A C 1
ATOM 1957 O O . GLY A 1 256 ? 15.171 13.183 12.412 1.00 89.38 256 GLY A O 1
ATOM 1958 N N . LEU A 1 257 ? 13.247 14.334 12.231 1.00 90.56 257 LEU A N 1
ATOM 1959 C CA . LEU A 1 257 ? 13.840 15.663 12.375 1.00 90.56 257 LEU A CA 1
ATOM 1960 C C . LEU A 1 257 ? 14.358 15.896 13.802 1.00 90.56 257 LEU A C 1
ATOM 1962 O O . LEU A 1 257 ? 15.413 16.503 13.984 1.00 90.56 257 LEU A O 1
ATOM 1966 N N . ALA A 1 258 ? 13.639 15.407 14.816 1.00 91.62 258 ALA A N 1
ATOM 1967 C CA . ALA A 1 258 ? 14.086 15.462 16.205 1.00 91.62 258 ALA A CA 1
ATOM 1968 C C . ALA A 1 258 ? 15.392 14.678 16.399 1.00 91.62 258 ALA A C 1
ATOM 1970 O O . ALA A 1 258 ? 16.330 15.195 17.010 1.00 91.62 258 ALA A O 1
ATOM 1971 N N . ILE A 1 259 ? 15.481 13.477 15.816 1.00 93.12 259 ILE A N 1
ATOM 1972 C CA . ILE A 1 259 ? 16.695 12.651 15.828 1.00 93.12 259 ILE A CA 1
ATOM 1973 C C . ILE A 1 259 ? 17.847 13.358 15.105 1.00 93.12 259 ILE A C 1
ATOM 1975 O O . ILE A 1 259 ? 18.940 13.444 15.659 1.00 93.12 259 ILE A O 1
ATOM 1979 N N . GLU A 1 260 ? 17.609 13.884 13.902 1.00 93.88 260 GLU A N 1
ATOM 1980 C CA . GLU A 1 260 ? 18.634 14.559 13.093 1.00 93.88 260 GLU A CA 1
ATOM 1981 C C . GLU A 1 260 ? 19.226 15.780 13.807 1.00 93.88 260 GLU A C 1
ATOM 1983 O O . GLU A 1 260 ? 20.441 15.972 13.819 1.00 93.88 260 GLU A O 1
ATOM 1988 N N . ASN A 1 261 ? 18.375 16.577 14.454 1.00 93.88 261 ASN A N 1
ATOM 1989 C CA . ASN A 1 261 ? 18.795 17.794 15.144 1.00 93.88 261 ASN A CA 1
ATOM 1990 C C . ASN A 1 261 ? 19.303 17.550 16.574 1.00 93.88 261 ASN A C 1
ATOM 1992 O O . ASN A 1 261 ? 19.746 18.497 17.223 1.00 93.88 261 ASN A O 1
ATOM 1996 N N . GLY A 1 262 ? 19.205 16.320 17.092 1.00 89.50 262 GLY A N 1
ATOM 1997 C CA . GLY A 1 262 ? 19.502 16.010 18.495 1.00 89.50 262 GLY A CA 1
ATOM 1998 C C . GLY A 1 262 ? 18.592 16.744 19.488 1.00 89.50 262 GLY A C 1
ATOM 1999 O O . GLY A 1 262 ? 19.000 17.014 20.612 1.00 89.50 262 GLY A O 1
ATOM 2000 N N . GLY A 1 263 ? 17.381 17.115 19.063 1.00 84.75 263 GLY A N 1
ATOM 2001 C CA . GLY A 1 263 ? 16.440 17.942 19.824 1.00 84.75 263 GLY A CA 1
ATOM 2002 C C . GLY A 1 263 ? 15.483 17.141 20.707 1.00 84.75 263 GLY A C 1
ATOM 2003 O O . GLY A 1 263 ? 14.303 17.476 20.750 1.00 84.75 263 GLY A O 1
ATOM 2004 N N . TRP A 1 264 ? 15.955 16.066 21.338 1.00 90.62 264 TRP A N 1
ATOM 2005 C CA . TRP A 1 264 ? 15.152 15.203 22.207 1.00 90.62 264 TRP A CA 1
ATOM 2006 C C . TRP A 1 264 ? 15.971 14.733 23.415 1.00 90.62 264 TRP A C 1
ATOM 2008 O O . TRP A 1 264 ? 17.175 14.501 23.300 1.00 90.62 264 TRP A O 1
ATOM 2018 N N . GLU A 1 265 ? 15.325 14.613 24.573 1.00 90.56 265 GLU A N 1
ATOM 2019 C CA . GLU A 1 265 ? 15.956 14.181 25.832 1.00 90.56 265 GLU A CA 1
ATOM 2020 C C . GLU A 1 265 ? 15.583 12.743 26.212 1.00 90.56 265 GLU A C 1
ATOM 2022 O O . GLU A 1 265 ? 16.410 12.009 26.754 1.00 90.56 265 GLU A O 1
ATOM 2027 N N . ASP A 1 266 ? 14.357 12.322 25.897 1.00 94.00 266 ASP A N 1
ATOM 2028 C CA . ASP A 1 266 ? 13.858 10.972 26.145 1.00 94.00 266 ASP A CA 1
ATOM 2029 C C . ASP A 1 266 ? 12.856 10.522 25.066 1.00 94.00 266 ASP A C 1
ATOM 2031 O O . ASP A 1 266 ? 12.401 11.304 24.226 1.00 94.00 266 ASP A O 1
ATOM 2035 N N . GLU A 1 267 ? 12.522 9.230 25.076 1.00 94.56 267 GLU A N 1
ATOM 2036 C CA . GLU A 1 267 ? 11.619 8.627 24.090 1.00 94.56 267 GLU A CA 1
ATOM 2037 C C . GLU A 1 267 ? 10.182 9.169 24.171 1.00 94.56 267 GLU A C 1
ATOM 2039 O O . GLU A 1 267 ? 9.467 9.124 23.169 1.00 94.56 267 GLU A O 1
ATOM 2044 N N . SER A 1 268 ? 9.755 9.720 25.314 1.00 95.50 268 SER A N 1
ATOM 2045 C CA . SER A 1 268 ? 8.393 10.245 25.478 1.00 95.50 268 SER A CA 1
ATOM 2046 C C . SER A 1 268 ? 8.156 11.485 24.617 1.00 95.50 268 SER A C 1
ATOM 2048 O O . SER A 1 268 ? 7.080 11.645 24.049 1.00 95.50 268 SER A O 1
ATOM 2050 N N . GLN A 1 269 ? 9.187 12.308 24.407 1.00 93.50 269 GLN A N 1
ATOM 2051 C CA . GLN A 1 269 ? 9.113 13.457 23.501 1.00 93.50 269 GLN A CA 1
ATOM 2052 C C . GLN A 1 269 ? 8.926 13.031 22.038 1.00 93.50 269 GLN A C 1
ATOM 2054 O O . GLN A 1 269 ? 8.242 13.714 21.278 1.00 93.50 269 GLN A O 1
ATOM 2059 N N . LEU A 1 270 ? 9.513 11.900 21.635 1.00 94.00 270 LEU A N 1
ATOM 2060 C CA . LEU A 1 270 ? 9.330 11.344 20.291 1.00 94.00 270 LEU A CA 1
ATOM 2061 C C . LEU A 1 270 ? 7.927 10.744 20.123 1.00 94.00 270 LEU A C 1
ATOM 2063 O O . LEU A 1 270 ? 7.337 10.861 19.051 1.00 94.00 270 LEU A O 1
ATOM 2067 N N . GLN A 1 271 ? 7.389 10.129 21.180 1.00 95.00 271 GLN A N 1
ATOM 2068 C CA . GLN A 1 271 ? 6.024 9.596 21.207 1.00 95.00 271 GLN A CA 1
ATOM 2069 C C . GLN A 1 271 ? 4.983 10.721 21.134 1.00 95.00 271 GLN A C 1
ATOM 2071 O O . GLN A 1 271 ? 4.071 10.642 20.318 1.00 95.00 271 GLN A O 1
ATOM 2076 N N . GLU A 1 272 ? 5.160 11.794 21.909 1.00 93.06 272 GLU A N 1
ATOM 2077 C CA . GLU A 1 272 ? 4.275 12.968 21.900 1.00 93.06 272 GLU A CA 1
ATOM 2078 C C . GLU A 1 272 ? 4.267 13.672 20.537 1.00 93.06 272 GLU A C 1
ATOM 2080 O O . GLU A 1 272 ? 3.234 14.156 20.102 1.00 93.06 272 GLU A O 1
ATOM 2085 N N . GLN A 1 273 ? 5.400 13.711 19.826 1.00 91.75 273 GLN A N 1
ATOM 2086 C CA . GLN A 1 273 ? 5.440 14.257 18.463 1.00 91.75 273 GLN A CA 1
ATOM 2087 C C . GLN A 1 273 ? 4.705 13.391 17.434 1.00 91.75 273 GLN A C 1
ATOM 2089 O O . GLN A 1 273 ? 4.312 13.897 16.380 1.00 91.75 273 GLN A O 1
ATOM 2094 N N . PHE A 1 274 ? 4.593 12.087 17.690 1.00 94.50 274 PHE A N 1
ATOM 2095 C CA . PHE A 1 274 ? 3.901 11.164 16.801 1.00 94.50 274 PHE A CA 1
ATOM 2096 C C . PHE A 1 274 ? 2.376 11.233 16.962 1.00 94.50 274 PHE A C 1
ATOM 2098 O O . PHE A 1 274 ? 1.672 11.064 15.962 1.00 94.50 274 PHE A O 1
ATOM 2105 N N . LEU A 1 275 ? 1.891 11.439 18.193 1.00 93.56 275 LEU A N 1
ATOM 2106 C CA . LEU A 1 275 ? 0.468 11.594 18.529 1.00 93.56 275 LEU A CA 1
ATOM 2107 C C . LEU A 1 275 ? -0.108 12.924 18.011 1.00 93.56 275 LEU A C 1
ATOM 2109 O O . LEU A 1 275 ? -1.289 12.900 17.591 1.00 93.56 275 LEU A O 1
#

pLDDT: mean 93.76, std 10.66, range [37.03, 98.88]